Protein AF-0000000079725336 (afdb_homodimer)

Organism: NCBI:txid2484901

Solvent-accessible surface area (backbone atoms only — not comparable to full-atom values): 18229 Å² total; per-residue (Å²): 134,68,73,68,61,58,53,53,56,57,39,48,63,46,57,45,54,68,65,71,64,62,66,68,46,69,51,42,62,50,42,44,58,52,58,55,55,66,47,68,73,63,76,56,44,54,65,46,52,51,52,51,41,42,52,53,31,46,52,48,35,52,53,44,50,54,51,42,54,49,52,50,50,30,31,42,71,71,62,75,32,55,69,68,59,48,48,54,52,43,49,48,53,31,51,53,38,47,53,45,30,51,44,48,52,47,39,60,72,67,38,86,63,53,73,67,54,43,54,53,48,48,50,52,34,52,37,37,51,27,47,35,48,21,42,50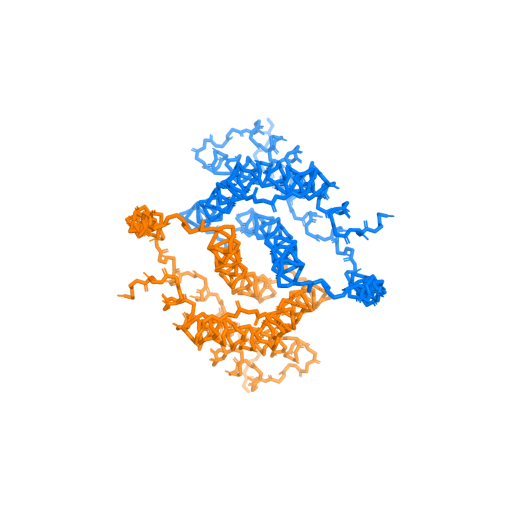,19,50,50,49,24,74,75,63,69,44,68,68,27,54,54,49,21,50,54,23,46,52,53,27,47,56,47,47,29,60,74,61,63,48,81,128,132,67,73,69,62,59,53,52,55,56,40,48,63,46,56,46,55,68,66,71,65,66,66,71,46,72,53,48,63,50,44,46,58,52,59,55,54,63,48,69,72,63,76,56,45,51,66,45,52,50,52,50,42,40,51,51,31,46,52,48,33,53,53,44,49,53,49,41,55,50,52,50,50,29,30,40,74,70,62,76,33,54,69,69,59,46,48,54,54,44,49,45,53,32,50,53,38,48,53,46,29,51,45,47,52,47,40,58,72,67,39,86,62,54,72,66,55,42,53,55,47,48,52,53,34,52,37,38,50,28,48,34,49,21,41,50,19,51,50,48,22,72,76,65,68,44,68,67,27,53,54,47,21,52,54,24,46,52,52,29,48,57,49,48,31,60,73,66,64,49,82,129

Structure (mmCIF, N/CA/C/O backbone):
data_AF-0000000079725336-model_v1
#
loop_
_entity.id
_entity.type
_entity.pdbx_description
1 polymer 'Uncharacterized protein'
#
loop_
_atom_site.group_PDB
_atom_site.id
_atom_site.type_symbol
_atom_site.label_atom_id
_atom_site.label_alt_id
_atom_site.label_comp_id
_atom_site.label_asym_id
_atom_site.label_entity_id
_atom_site.label_seq_id
_atom_site.pdbx_PDB_ins_code
_atom_site.Cartn_x
_atom_site.Cartn_y
_atom_site.Cartn_z
_atom_site.occupancy
_atom_site.B_iso_or_equiv
_atom_site.auth_seq_id
_atom_site.auth_comp_id
_atom_site.auth_asym_id
_atom_site.auth_atom_id
_atom_site.pdbx_PDB_model_num
ATOM 1 N N . MET A 1 1 ? 27.703 -27.719 -13.461 1 31.11 1 MET A N 1
ATOM 2 C CA . MET A 1 1 ? 26.656 -27.797 -12.453 1 31.11 1 MET A CA 1
ATOM 3 C C . MET A 1 1 ? 25.266 -27.75 -13.102 1 31.11 1 MET A C 1
ATOM 5 O O . MET A 1 1 ? 25.016 -26.922 -13.969 1 31.11 1 MET A O 1
ATOM 9 N N . ASN A 1 2 ? 24.438 -28.875 -13.094 1 29.28 2 ASN A N 1
ATOM 10 C CA . ASN A 1 2 ? 23.297 -29.203 -13.938 1 29.28 2 ASN A CA 1
ATOM 11 C C . ASN A 1 2 ? 22.188 -28.172 -13.789 1 29.28 2 ASN A C 1
ATOM 13 O O . ASN A 1 2 ? 21.812 -27.812 -12.672 1 29.28 2 ASN A O 1
ATOM 17 N N . PRO A 1 3 ? 21.781 -27.516 -14.828 1 50.34 3 PRO A N 1
ATOM 18 C CA . PRO A 1 3 ? 20.797 -26.438 -14.93 1 50.34 3 PRO A CA 1
ATOM 19 C C . PRO A 1 3 ? 19.5 -26.766 -14.219 1 50.34 3 PRO A C 1
ATOM 21 O O . PRO A 1 3 ? 18.719 -25.859 -13.883 1 50.34 3 PRO A O 1
ATOM 24 N N . SER A 1 4 ? 19.125 -28.016 -14.055 1 44.16 4 SER A N 1
ATOM 25 C CA . SER A 1 4 ? 17.875 -28.438 -13.43 1 44.16 4 SER A CA 1
ATOM 26 C C . SER A 1 4 ? 17.906 -28.203 -11.922 1 44.16 4 SER A C 1
ATOM 28 O O . SER A 1 4 ? 16.906 -27.828 -11.328 1 44.16 4 SER A O 1
ATOM 30 N N . VAL A 1 5 ? 18.984 -28.562 -11.227 1 42.03 5 VAL A N 1
ATOM 31 C CA . VAL A 1 5 ? 19.125 -28.391 -9.781 1 42.03 5 VAL A CA 1
ATOM 32 C C . VAL A 1 5 ? 19.094 -26.906 -9.43 1 42.03 5 VAL A C 1
ATOM 34 O O . VAL A 1 5 ? 18.656 -26.531 -8.336 1 42.03 5 VAL A O 1
ATOM 37 N N . GLN A 1 6 ? 19.688 -26.078 -10.195 1 37.78 6 GLN A N 1
ATOM 38 C CA . GLN A 1 6 ? 19.688 -24.641 -9.938 1 37.78 6 GLN A CA 1
ATOM 39 C C . GLN A 1 6 ? 18.281 -24.062 -9.984 1 37.78 6 GLN A C 1
ATOM 41 O O . GLN A 1 6 ? 18.016 -23.016 -9.391 1 37.78 6 GLN A O 1
ATOM 46 N N . LYS A 1 7 ? 17.422 -24.578 -10.789 1 41.88 7 LYS A N 1
ATOM 47 C CA . LYS A 1 7 ? 16.031 -24.156 -10.844 1 41.88 7 LYS A CA 1
ATOM 48 C C . LYS A 1 7 ? 15.289 -24.516 -9.555 1 41.88 7 LYS A C 1
ATOM 50 O O . LYS A 1 7 ? 14.461 -23.734 -9.07 1 41.88 7 LYS A O 1
ATOM 55 N N . THR A 1 8 ? 15.523 -25.625 -8.945 1 39.38 8 THR A N 1
ATOM 56 C CA . THR A 1 8 ? 14.859 -26.062 -7.723 1 39.38 8 THR A CA 1
ATOM 57 C C . THR A 1 8 ? 15.297 -25.203 -6.535 1 39.38 8 THR A C 1
ATOM 59 O O . THR A 1 8 ? 14.484 -24.859 -5.676 1 39.38 8 THR A O 1
ATOM 62 N N . LYS A 1 9 ? 16.594 -25.031 -6.355 1 36.88 9 LYS A N 1
ATOM 63 C CA . LYS A 1 9 ? 17.094 -24.25 -5.227 1 36.88 9 LYS A CA 1
ATOM 64 C C . LYS A 1 9 ? 16.578 -22.812 -5.277 1 36.88 9 LYS A C 1
ATOM 66 O O . LYS A 1 9 ? 16.25 -22.219 -4.242 1 36.88 9 LYS A O 1
ATOM 71 N N . ASN A 1 10 ? 16.609 -22.203 -6.383 1 38.69 10 ASN A N 1
ATOM 72 C CA . ASN A 1 10 ? 16.094 -20.844 -6.527 1 38.69 10 ASN A CA 1
ATOM 73 C C . ASN A 1 10 ? 14.594 -20.797 -6.27 1 38.69 10 ASN A C 1
ATOM 75 O O . ASN A 1 10 ? 14.062 -19.75 -5.852 1 38.69 10 ASN A O 1
ATOM 79 N N . ARG A 1 11 ? 13.961 -21.906 -6.598 1 36.72 11 ARG A N 1
ATOM 80 C CA . ARG A 1 11 ? 12.539 -22.016 -6.277 1 36.72 11 ARG A CA 1
ATOM 81 C C . ARG A 1 11 ? 12.32 -21.969 -4.77 1 36.72 11 ARG A C 1
ATOM 83 O O . ARG A 1 11 ? 11.344 -21.375 -4.301 1 36.72 11 ARG A O 1
ATOM 90 N N . LEU A 1 12 ? 13.141 -22.719 -4.066 1 36.16 12 LEU A N 1
ATOM 91 C CA . LEU A 1 12 ? 12.938 -22.797 -2.623 1 36.16 12 LEU A CA 1
ATOM 92 C C . LEU A 1 12 ? 13.18 -21.453 -1.965 1 36.16 12 LEU A C 1
ATOM 94 O O . LEU A 1 12 ? 12.477 -21.078 -1.019 1 36.16 12 LEU A O 1
ATOM 98 N N . LEU A 1 13 ? 14.188 -20.859 -2.391 1 35.09 13 LEU A N 1
ATOM 99 C CA . LEU A 1 13 ? 14.484 -19.594 -1.721 1 35.09 13 LEU A CA 1
ATOM 100 C C . LEU A 1 13 ? 13.336 -18.609 -1.901 1 35.09 13 LEU A C 1
ATOM 102 O O . LEU A 1 13 ? 12.992 -17.875 -0.972 1 35.09 13 LEU A O 1
ATOM 106 N N . LEU A 1 14 ? 12.812 -18.594 -3.084 1 37.62 14 LEU A N 1
ATOM 107 C CA . LEU A 1 14 ? 11.789 -17.594 -3.383 1 37.62 14 LEU A CA 1
ATOM 108 C C . LEU A 1 14 ? 10.422 -18.047 -2.896 1 37.62 14 LEU A C 1
ATOM 110 O O . LEU A 1 14 ? 9.602 -17.234 -2.477 1 37.62 14 LEU A O 1
ATOM 114 N N . LEU A 1 15 ? 10.109 -19.266 -3.023 1 38.06 15 LEU A N 1
ATOM 115 C CA . LEU A 1 15 ? 8.82 -19.766 -2.568 1 38.06 15 LEU A CA 1
ATOM 116 C C . LEU A 1 15 ? 8.695 -19.656 -1.051 1 38.06 15 LEU A C 1
ATOM 118 O O . LEU A 1 15 ? 7.598 -19.516 -0.519 1 38.06 15 LEU A O 1
ATOM 122 N N . GLY A 1 16 ? 9.758 -19.906 -0.349 1 34.03 16 GLY A N 1
ATOM 123 C CA . GLY A 1 16 ? 9.781 -19.922 1.104 1 34.03 16 GLY A CA 1
ATOM 124 C C . GLY A 1 16 ? 9.367 -18.609 1.729 1 34.03 16 GLY A C 1
ATOM 125 O O . GLY A 1 16 ? 9.125 -18.531 2.936 1 34.03 16 GLY A O 1
ATOM 126 N N . LEU A 1 17 ? 9.484 -17.641 1.006 1 36.12 17 LEU A N 1
ATOM 127 C CA . LEU A 1 17 ? 9.562 -16.344 1.695 1 36.12 17 LEU A CA 1
ATOM 128 C C . LEU A 1 17 ? 8.18 -15.891 2.143 1 36.12 17 LEU A C 1
ATOM 130 O O . LEU A 1 17 ? 8.023 -15.344 3.236 1 36.12 17 LEU A O 1
ATOM 134 N N . VAL A 1 18 ? 7.215 -16.062 1.274 1 38.31 18 VAL A N 1
ATOM 135 C CA . VAL A 1 18 ? 5.918 -15.602 1.755 1 38.31 18 VAL A CA 1
ATOM 136 C C . VAL A 1 18 ? 5.414 -16.531 2.852 1 38.31 18 VAL A C 1
ATOM 138 O O . VAL A 1 18 ? 4.758 -16.094 3.801 1 38.31 18 VAL A O 1
ATOM 141 N N . GLY A 1 19 ? 5.73 -17.812 2.77 1 35.12 19 GLY A N 1
ATOM 142 C CA . GLY A 1 19 ? 5.238 -18.781 3.744 1 35.12 19 GLY A CA 1
ATOM 143 C C . GLY A 1 19 ? 5.68 -18.469 5.16 1 35.12 19 GLY A C 1
ATOM 144 O O . GLY A 1 19 ? 4.945 -18.734 6.117 1 35.12 19 GLY A O 1
ATOM 145 N N . LEU A 1 20 ? 6.902 -18.297 5.336 1 33.25 20 LEU A N 1
ATOM 146 C CA . LEU A 1 20 ? 7.41 -18.297 6.707 1 33.25 20 LEU A CA 1
ATOM 147 C C . LEU A 1 20 ? 6.867 -17.109 7.488 1 33.25 20 LEU A C 1
ATOM 149 O O . LEU A 1 20 ? 6.797 -17.141 8.719 1 33.25 20 LEU A O 1
ATOM 153 N N . LEU A 1 21 ? 6.695 -15.961 6.863 1 34.16 21 LEU A N 1
ATOM 154 C CA . LEU A 1 21 ? 6.48 -14.773 7.688 1 34.16 21 LEU A CA 1
ATOM 155 C C . LEU A 1 21 ? 4.988 -14.484 7.852 1 34.16 21 LEU A C 1
ATOM 157 O O . LEU A 1 21 ? 4.5 -13.453 7.395 1 34.16 21 LEU A O 1
ATOM 161 N N . CYS A 1 22 ? 4.191 -15.43 7.535 1 34.53 22 CYS A N 1
ATOM 162 C CA . CYS A 1 22 ? 2.811 -15.125 7.891 1 34.53 22 CYS A CA 1
ATOM 163 C C . CYS A 1 22 ? 2.695 -14.758 9.367 1 34.53 22 CYS A C 1
ATOM 165 O O . CYS A 1 22 ? 2.445 -15.625 10.203 1 34.53 22 CYS A O 1
ATOM 167 N N . ILE A 1 23 ? 3.559 -14.055 9.891 1 33.16 23 ILE A N 1
ATOM 168 C CA . ILE A 1 23 ? 3.262 -13.5 11.203 1 33.16 23 ILE A CA 1
ATOM 169 C C . ILE A 1 23 ? 1.823 -12.984 11.234 1 33.16 23 ILE A C 1
ATOM 171 O O . ILE A 1 23 ? 1.424 -12.188 10.383 1 33.16 23 ILE A O 1
ATOM 175 N N . SER A 1 24 ? 0.954 -13.727 11.75 1 34 24 SER A N 1
ATOM 176 C CA . SER A 1 24 ? -0.419 -13.383 12.102 1 34 24 SER A CA 1
ATOM 177 C C . SER A 1 24 ? -0.526 -11.93 12.547 1 34 24 SER A C 1
ATOM 179 O O . SER A 1 24 ? 0.019 -11.555 13.594 1 34 24 SER A O 1
ATOM 181 N N . PHE A 1 25 ? -0.584 -11.07 11.703 1 35.06 25 PHE A N 1
ATOM 182 C CA . PHE A 1 25 ? -1.039 -9.703 11.961 1 35.06 25 PHE A CA 1
ATOM 183 C C . PHE A 1 25 ? -2.285 -9.711 12.836 1 35.06 25 PHE A C 1
ATOM 185 O O . PHE A 1 25 ? -2.859 -8.656 13.109 1 35.06 25 PHE A O 1
ATOM 192 N N . SER A 1 26 ? -2.963 -10.836 13.078 1 38.22 26 SER A N 1
ATOM 193 C CA . SER A 1 26 ? -3.904 -10.656 14.18 1 38.22 26 SER A CA 1
ATOM 194 C C . SER A 1 26 ? -3.322 -9.766 15.266 1 38.22 26 SER A C 1
ATOM 196 O O . SER A 1 26 ? -4.059 -9.031 15.93 1 38.22 26 SER A O 1
ATOM 198 N N . THR A 1 27 ? -2.139 -9.852 15.359 1 36.28 27 THR A N 1
ATOM 199 C CA . THR A 1 27 ? -1.516 -9.094 16.438 1 36.28 27 THR A CA 1
ATOM 200 C C . THR A 1 27 ? -1.48 -7.609 16.109 1 36.28 27 THR A C 1
ATOM 202 O O . THR A 1 27 ? -1.465 -6.766 17.016 1 36.28 27 THR A O 1
ATOM 205 N N . TYR A 1 28 ? -1.271 -7.41 14.914 1 35.62 28 TYR A N 1
ATOM 206 C CA . TYR A 1 28 ? -1.187 -5.98 14.617 1 35.62 28 TYR A CA 1
ATOM 207 C C . TYR A 1 28 ? -2.516 -5.289 14.891 1 35.62 28 TYR A C 1
ATOM 209 O O . TYR A 1 28 ? -2.545 -4.164 15.398 1 35.62 28 TYR A O 1
ATOM 217 N N . ALA A 1 29 ? -3.615 -5.809 14.352 1 37.66 29 ALA A N 1
ATOM 218 C CA . ALA A 1 29 ? -4.902 -5.211 14.703 1 37.66 29 ALA A CA 1
ATOM 219 C C . ALA A 1 29 ? -5.02 -5.02 16.219 1 37.66 29 ALA A C 1
ATOM 221 O O . ALA A 1 29 ? -5.59 -4.027 16.672 1 37.66 29 ALA A O 1
ATOM 222 N N . ASP A 1 30 ? -4.652 -6.008 16.812 1 39.28 30 ASP A N 1
ATOM 223 C CA . ASP A 1 30 ? -4.703 -5.895 18.266 1 39.28 30 ASP A CA 1
ATOM 224 C C . ASP A 1 30 ? -3.734 -4.828 18.766 1 39.28 30 ASP A C 1
ATOM 226 O O . ASP A 1 30 ? -4.016 -4.141 19.75 1 39.28 30 ASP A O 1
ATOM 230 N N . ALA A 1 31 ? -2.707 -4.781 18.156 1 34.16 31 ALA A N 1
ATOM 231 C CA . ALA A 1 31 ? -1.743 -3.799 18.656 1 34.16 31 ALA A CA 1
ATOM 232 C C . ALA A 1 31 ? -2.26 -2.377 18.469 1 34.16 31 ALA A C 1
ATOM 234 O O . ALA A 1 31 ? -2.031 -1.506 19.312 1 34.16 31 ALA A O 1
ATOM 235 N N . LYS A 1 32 ? -2.668 -2.111 17.266 1 39.31 32 LYS A N 1
ATOM 236 C CA . LYS A 1 32 ? -3.203 -0.757 17.172 1 39.31 32 LYS A CA 1
ATOM 237 C C . LYS A 1 32 ? -4.367 -0.55 18.125 1 39.31 32 LYS A C 1
ATOM 239 O O . LYS A 1 32 ? -4.613 0.57 18.578 1 39.31 32 LYS A O 1
ATOM 244 N N . LYS A 1 33 ? -5.254 -1.612 18.266 1 36.22 33 LYS A N 1
ATOM 245 C CA . LYS A 1 33 ? -6.273 -1.328 19.281 1 36.22 33 LYS A CA 1
ATOM 246 C C . LYS A 1 33 ? -5.637 -0.826 20.578 1 36.22 33 LYS A C 1
ATOM 248 O O . LYS A 1 33 ? -6.195 0.04 21.25 1 36.22 33 LYS A O 1
ATOM 253 N N . GLU A 1 34 ? -4.633 -1.6 20.812 1 31.92 34 GLU A N 1
ATOM 254 C CA . GLU A 1 34 ? -4.113 -1.127 22.094 1 31.92 34 GLU A CA 1
ATOM 255 C C . GLU A 1 34 ? -3.482 0.256 21.953 1 31.92 34 GLU A C 1
ATOM 257 O O . GLU A 1 34 ? -3.639 1.105 22.828 1 31.92 34 GLU A O 1
ATOM 262 N N . LYS A 1 35 ? -2.529 0.345 21 1 34.69 35 LYS A N 1
ATOM 263 C CA . LYS A 1 35 ? -1.937 1.679 20.984 1 34.69 35 LYS A CA 1
ATOM 264 C C . LYS A 1 35 ? -2.893 2.697 20.375 1 34.69 35 LYS A C 1
ATOM 266 O O . LYS A 1 35 ? -2.533 3.863 20.188 1 34.69 35 LYS A O 1
ATOM 271 N N . GLN A 1 36 ? -3.922 2.232 19.562 1 34.41 36 GLN A N 1
ATOM 272 C CA . GLN A 1 36 ? -4.879 3.324 19.422 1 34.41 36 GLN A CA 1
ATOM 273 C C . GLN A 1 36 ? -5.016 4.098 20.734 1 34.41 36 GLN A C 1
ATOM 275 O O . GLN A 1 36 ? -5.438 5.258 20.734 1 34.41 36 GLN A O 1
ATOM 280 N N . PHE A 1 37 ? -5.238 3.26 21.797 1 28.91 37 PHE A N 1
ATOM 281 C CA . PHE A 1 37 ? -5.734 3.955 22.984 1 28.91 37 PHE A CA 1
ATOM 282 C C . PHE A 1 37 ? -4.75 5.027 23.438 1 28.91 37 PHE A C 1
ATOM 284 O O . PHE A 1 37 ? -4.996 5.73 24.422 1 28.91 37 PHE A O 1
ATOM 291 N N . ALA A 1 38 ? -3.477 4.668 23.453 1 28.34 38 ALA A N 1
ATOM 292 C CA . ALA A 1 38 ? -2.922 5.855 24.109 1 28.34 38 ALA A CA 1
ATOM 293 C C . ALA A 1 38 ? -3.246 7.117 23.312 1 28.34 38 ALA A C 1
ATOM 295 O O . ALA A 1 38 ? -2.654 7.363 22.25 1 28.34 38 ALA A O 1
ATOM 296 N N . LYS A 1 39 ? -4.469 7.254 22.906 1 34.94 39 LYS A N 1
ATOM 297 C CA . LYS A 1 39 ? -5.039 8.594 22.781 1 34.94 39 LYS A CA 1
ATOM 298 C C . LYS A 1 39 ? -4.234 9.602 23.594 1 34.94 39 LYS A C 1
ATOM 300 O O . LYS A 1 39 ? -4.34 9.641 24.828 1 34.94 39 LYS A O 1
ATOM 305 N N . GLN A 1 40 ? -3.041 9.672 23.734 1 31.3 40 GLN A N 1
ATOM 306 C CA . GLN A 1 40 ? -2.938 10.977 24.359 1 31.3 40 GLN A CA 1
ATOM 307 C C . GLN A 1 40 ? -4.102 11.883 23.953 1 31.3 40 GLN A C 1
ATOM 309 O O . GLN A 1 40 ? -4.336 12.102 22.766 1 31.3 40 GLN A O 1
ATOM 314 N N . GLU A 1 41 ? -5.348 11.758 24.5 1 32.81 41 GLU A N 1
ATOM 315 C CA . GLU A 1 41 ? -6.391 12.758 24.688 1 32.81 41 GLU A CA 1
ATOM 316 C C . GLU A 1 41 ? -5.953 14.117 24.172 1 32.81 41 GLU A C 1
ATOM 318 O O . GLU A 1 41 ? -6.645 15.117 24.375 1 32.81 41 GLU A O 1
ATOM 323 N N . THR A 1 42 ? -4.562 14.383 24.344 1 34.5 42 THR A N 1
ATOM 324 C CA . THR A 1 42 ? -4.434 15.82 24.125 1 34.5 42 THR A CA 1
ATOM 325 C C . THR A 1 42 ? -5.07 16.203 22.781 1 34.5 42 THR A C 1
ATOM 327 O O . THR A 1 42 ? -5.129 15.398 21.859 1 34.5 42 THR A O 1
ATOM 330 N N . GLY A 1 43 ? -6.059 17.094 22.609 1 39.19 43 GLY A N 1
ATOM 331 C CA . GLY A 1 43 ? -6.531 17.969 21.547 1 39.19 43 GLY A CA 1
ATOM 332 C C . GLY A 1 43 ? -5.656 17.922 20.312 1 39.19 43 GLY A C 1
ATOM 333 O O . GLY A 1 43 ? -4.918 18.875 20.031 1 39.19 43 GLY A O 1
ATOM 334 N N . ALA A 1 44 ? -5.113 16.75 20.047 1 51.84 44 ALA A N 1
ATOM 335 C CA . ALA A 1 44 ? -4.148 16.906 18.969 1 51.84 44 ALA A CA 1
ATOM 336 C C . ALA A 1 44 ? -4.742 17.719 17.828 1 51.84 44 ALA A C 1
ATOM 338 O O . ALA A 1 44 ? -5.828 17.406 17.328 1 51.84 44 ALA A O 1
ATOM 339 N N . GLY A 1 45 ? -4.66 18.734 17.938 1 75.19 45 GLY A N 1
ATOM 340 C CA . GLY A 1 45 ? -5.051 19.719 16.953 1 75.19 45 GLY A CA 1
ATOM 341 C C . GLY A 1 45 ? -4.988 19.188 15.531 1 75.19 45 GLY A C 1
ATOM 342 O O . GLY A 1 45 ? -4.777 17.984 15.32 1 75.19 45 GLY A O 1
ATOM 343 N N . ASN A 1 46 ? -5.473 19.672 14.82 1 86.44 46 ASN A N 1
ATOM 344 C CA . ASN A 1 46 ? -5.52 19.359 13.398 1 86.44 46 ASN A CA 1
ATOM 345 C C . ASN A 1 46 ? -4.18 18.812 12.898 1 86.44 46 ASN A C 1
ATOM 347 O O . ASN A 1 46 ? -4.145 17.859 12.125 1 86.44 46 ASN A O 1
ATOM 351 N N . HIS A 1 47 ? -3.189 19.219 13.523 1 88.06 47 HIS A N 1
ATOM 352 C CA . HIS A 1 47 ? -1.858 18.766 13.125 1 88.06 47 HIS A CA 1
ATOM 353 C C . HIS A 1 47 ? -1.611 17.328 13.539 1 88.06 47 HIS A C 1
ATOM 355 O O . HIS A 1 47 ? -1.075 16.531 12.766 1 88.06 47 HIS A O 1
ATOM 361 N N . GLY A 1 48 ? -2.084 16.906 14.664 1 88.62 48 GLY A N 1
ATOM 362 C CA . GLY A 1 48 ? -1.895 15.562 15.172 1 88.62 48 GLY A CA 1
ATOM 363 C C . GLY A 1 48 ? -2.617 14.516 14.352 1 88.62 48 GLY A C 1
ATOM 364 O O . GLY A 1 48 ? -2.051 13.461 14.039 1 88.62 48 GLY A O 1
ATOM 365 N N . ILE A 1 49 ? -3.787 14.805 14 1 92.75 49 ILE A N 1
ATOM 366 C CA . ILE A 1 49 ? -4.574 13.82 13.266 1 92.75 49 ILE A CA 1
ATOM 367 C C . ILE A 1 49 ? -4.004 13.648 11.859 1 92.75 49 ILE A C 1
ATOM 369 O O . ILE A 1 49 ? -4.027 12.547 11.305 1 92.75 49 ILE A O 1
ATOM 373 N N . LEU A 1 50 ? -3.467 14.703 11.297 1 93.94 50 LEU A N 1
ATOM 374 C CA . LEU A 1 50 ? -2.824 14.602 9.984 1 93.94 50 LEU A CA 1
ATOM 375 C C . LEU A 1 50 ? -1.583 13.719 10.055 1 93.94 50 LEU A C 1
ATOM 377 O O . LEU A 1 50 ? -1.386 12.852 9.203 1 93.94 50 LEU A O 1
ATOM 381 N N . LEU A 1 51 ? -0.835 13.859 11.086 1 93.5 51 LEU A N 1
ATOM 382 C CA . LEU A 1 51 ? 0.385 13.07 11.227 1 93.5 51 LEU A CA 1
ATOM 383 C C . LEU A 1 51 ? 0.058 11.609 11.516 1 93.5 51 LEU A C 1
ATOM 385 O O . LEU A 1 51 ? 0.737 10.711 11.016 1 93.5 51 LEU A O 1
ATOM 389 N N . GLU A 1 52 ? -0.943 11.391 12.258 1 92.31 52 GLU A N 1
ATOM 390 C CA . GLU A 1 52 ? -1.395 10.023 12.516 1 92.31 52 GLU A CA 1
ATOM 391 C C . GLU A 1 52 ? -1.845 9.344 11.227 1 92.31 52 GLU A C 1
ATOM 393 O O . GLU A 1 52 ? -1.553 8.172 11 1 92.31 52 GLU A O 1
ATOM 398 N N . SER A 1 53 ? -2.52 10.086 10.438 1 94.62 53 SER A N 1
ATOM 399 C CA . SER A 1 53 ? -2.951 9.555 9.148 1 94.62 53 SER A CA 1
ATOM 400 C C . SER A 1 53 ? -1.758 9.195 8.266 1 94.62 53 SER A C 1
ATOM 402 O O . SER A 1 53 ? -1.736 8.133 7.645 1 94.62 53 SER A O 1
ATOM 404 N N . ILE A 1 54 ? -0.796 10.039 8.227 1 95 54 ILE A N 1
ATOM 405 C CA . ILE A 1 54 ? 0.414 9.805 7.445 1 95 54 ILE A CA 1
ATOM 406 C C . ILE A 1 54 ? 1.121 8.555 7.965 1 95 54 ILE A C 1
ATOM 408 O O . ILE A 1 54 ? 1.556 7.707 7.18 1 95 54 ILE A O 1
ATOM 412 N N . GLY A 1 55 ? 1.156 8.43 9.258 1 94.56 55 GLY A N 1
ATOM 413 C CA . GLY A 1 55 ? 1.763 7.242 9.836 1 94.56 55 GLY A CA 1
ATOM 414 C C . GLY A 1 55 ? 1.033 5.965 9.477 1 94.56 55 GLY A C 1
ATOM 415 O O . GLY A 1 55 ? 1.658 4.977 9.086 1 94.56 55 GLY A O 1
ATOM 416 N N . THR A 1 56 ? -0.216 5.953 9.578 1 94.31 56 THR A N 1
ATOM 417 C CA . THR A 1 56 ? -1.044 4.785 9.297 1 94.31 56 THR A CA 1
ATOM 418 C C . THR A 1 56 ? -0.929 4.379 7.828 1 94.31 56 THR A C 1
ATOM 420 O O . THR A 1 56 ? -0.689 3.211 7.52 1 94.31 56 THR A O 1
ATOM 423 N N . LEU A 1 57 ? -1.013 5.32 6.984 1 94.88 57 LEU A N 1
ATOM 424 C CA . LEU A 1 57 ? -0.98 5.059 5.551 1 94.88 57 LEU A CA 1
ATOM 425 C C . LEU A 1 57 ? 0.409 4.613 5.109 1 94.88 57 LEU A C 1
ATOM 427 O O . LEU A 1 57 ? 0.542 3.746 4.242 1 94.88 57 LEU A O 1
ATOM 431 N N . SER A 1 58 ? 1.424 5.211 5.695 1 96.25 58 SER A N 1
ATOM 432 C CA . SER A 1 58 ? 2.785 4.789 5.383 1 96.25 58 SER A CA 1
ATOM 433 C C . SER A 1 58 ? 3.025 3.342 5.801 1 96.25 58 SER A C 1
A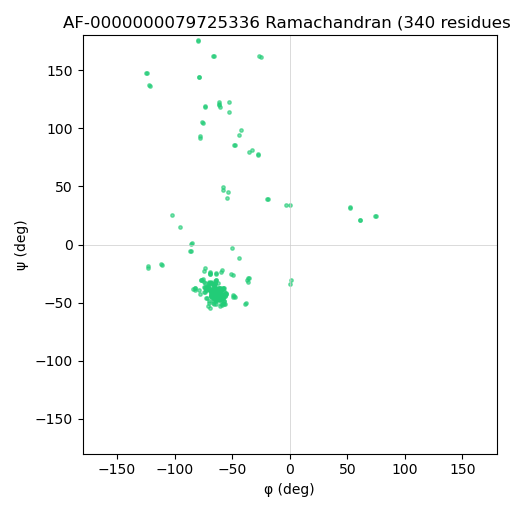TOM 435 O O . SER A 1 58 ? 3.662 2.576 5.074 1 96.25 58 SER A O 1
ATOM 437 N N . ALA A 1 59 ? 2.527 2.992 6.93 1 94.25 59 ALA A N 1
ATOM 438 C CA . ALA A 1 59 ? 2.684 1.625 7.418 1 94.25 59 ALA A CA 1
ATOM 439 C C . ALA A 1 59 ? 2.049 0.624 6.457 1 94.25 59 ALA A C 1
ATOM 441 O O . ALA A 1 59 ? 2.656 -0.397 6.121 1 94.25 59 ALA A O 1
ATOM 442 N N . GLN A 1 60 ? 0.899 0.911 6.047 1 94.12 60 GLN A N 1
ATOM 443 C CA . GLN A 1 60 ? 0.256 0.039 5.07 1 94.12 60 GLN A CA 1
ATOM 444 C C . GLN A 1 60 ? 1.07 -0.038 3.781 1 94.12 60 GLN A C 1
ATOM 446 O O . GLN A 1 60 ? 1.281 -1.124 3.236 1 94.12 60 GLN A O 1
ATOM 451 N N . GLY A 1 61 ? 1.471 1.146 3.318 1 96.38 61 GLY A N 1
ATOM 452 C CA . GLY A 1 61 ? 2.246 1.196 2.09 1 96.38 61 GLY A CA 1
ATOM 453 C C . GLY A 1 61 ? 3.508 0.355 2.145 1 96.38 61 GLY A C 1
ATOM 454 O O . GLY A 1 61 ? 3.811 -0.38 1.203 1 96.38 61 GLY A O 1
ATOM 455 N N . LEU A 1 62 ? 4.164 0.486 3.232 1 96.75 62 LEU A N 1
ATOM 456 C CA . LEU A 1 62 ? 5.402 -0.272 3.396 1 96.75 62 LEU A CA 1
ATOM 457 C C . LEU A 1 62 ? 5.121 -1.771 3.412 1 96.75 62 LEU A C 1
ATOM 459 O O . LEU A 1 62 ? 5.777 -2.537 2.703 1 96.75 62 LEU A O 1
ATOM 463 N N . TYR A 1 63 ? 4.164 -2.189 4.172 1 94.75 63 TYR A N 1
ATOM 464 C CA . TYR A 1 63 ? 3.824 -3.604 4.285 1 94.75 63 TYR A CA 1
ATOM 465 C C . TYR A 1 63 ? 3.379 -4.168 2.941 1 94.75 63 TYR A C 1
ATOM 467 O O . TYR A 1 63 ? 3.863 -5.215 2.51 1 94.75 63 TYR A O 1
ATOM 475 N N . LEU A 1 64 ? 2.535 -3.451 2.338 1 95.81 64 LEU A N 1
ATOM 476 C CA . LEU A 1 64 ? 1.991 -3.951 1.079 1 95.81 64 LEU A CA 1
ATOM 477 C C . LEU A 1 64 ? 3.066 -3.988 -0.002 1 95.81 64 LEU A C 1
ATOM 479 O O . LEU A 1 64 ? 3.072 -4.887 -0.847 1 95.81 64 LEU A O 1
ATOM 483 N N . THR A 1 65 ? 3.904 -2.959 -0.029 1 97.12 65 THR A N 1
ATOM 484 C CA . THR A 1 65 ? 4.992 -2.984 -1.001 1 97.12 65 THR A CA 1
ATOM 485 C C . THR A 1 65 ? 5.875 -4.215 -0.794 1 97.12 65 THR A C 1
ATOM 487 O O . THR A 1 65 ? 6.199 -4.918 -1.752 1 97.12 65 THR A O 1
ATOM 490 N N . TYR A 1 66 ? 6.203 -4.469 0.409 1 95.75 66 TYR A N 1
ATOM 491 C CA . TYR A 1 66 ? 7.008 -5.633 0.754 1 95.75 66 TYR A CA 1
ATOM 492 C C . TYR A 1 66 ? 6.352 -6.914 0.262 1 95.75 66 TYR A C 1
ATOM 494 O O . TYR A 1 66 ? 6.984 -7.723 -0.42 1 95.75 66 TYR A O 1
ATOM 502 N N . MET A 1 67 ? 5.113 -7.094 0.573 1 92.56 67 MET A N 1
ATOM 503 C CA . MET A 1 67 ? 4.371 -8.297 0.201 1 92.56 67 MET A CA 1
ATOM 504 C C . MET A 1 67 ? 4.234 -8.406 -1.313 1 92.56 67 MET A C 1
ATOM 506 O O . MET A 1 67 ? 4.383 -9.484 -1.879 1 92.56 67 MET A O 1
ATOM 510 N N . SER A 1 68 ? 3.957 -7.301 -1.936 1 93.25 68 SER A N 1
ATOM 511 C CA . SER A 1 68 ? 3.738 -7.285 -3.377 1 93.25 68 SER A CA 1
ATOM 512 C C . SER A 1 68 ? 5.004 -7.676 -4.133 1 93.25 68 SER A C 1
ATOM 514 O O . SER A 1 68 ? 4.953 -8.484 -5.062 1 93.25 68 SER A O 1
ATOM 516 N N . ILE A 1 69 ? 6.09 -7.082 -3.73 1 94.56 69 ILE A N 1
ATOM 517 C CA . ILE A 1 69 ? 7.355 -7.426 -4.371 1 94.56 69 ILE A CA 1
ATOM 518 C C . ILE A 1 69 ? 7.645 -8.914 -4.172 1 94.56 69 ILE A C 1
ATOM 520 O O . ILE A 1 69 ? 8.031 -9.609 -5.117 1 94.56 69 ILE A O 1
ATOM 524 N N . GLY A 1 70 ? 7.402 -9.398 -2.975 1 90.25 70 GLY A N 1
ATOM 525 C CA . GLY A 1 70 ? 7.637 -10.797 -2.67 1 90.25 70 GLY A CA 1
ATOM 526 C C . GLY A 1 70 ? 6.738 -11.734 -3.455 1 90.25 70 GLY A C 1
ATOM 527 O O . GLY A 1 70 ? 7.219 -12.68 -4.094 1 90.25 70 GLY A O 1
ATOM 528 N N . THR A 1 71 ? 5.457 -11.445 -3.492 1 87.94 71 THR A N 1
ATOM 529 C CA . THR A 1 71 ? 4.5 -12.328 -4.141 1 87.94 71 THR A CA 1
ATOM 530 C C . THR A 1 71 ? 4.691 -12.32 -5.652 1 87.94 71 THR A C 1
ATOM 532 O O . THR A 1 71 ? 4.547 -13.359 -6.309 1 87.94 71 THR A O 1
ATOM 535 N N . LEU A 1 72 ? 4.961 -11.195 -6.18 1 89.38 72 LEU A N 1
ATOM 536 C CA . LEU A 1 72 ? 5.227 -11.125 -7.613 1 89.38 72 LEU A CA 1
ATOM 537 C C . LEU A 1 72 ? 6.477 -11.922 -7.977 1 89.38 72 LEU A C 1
ATOM 539 O O . LEU A 1 72 ? 6.496 -12.625 -8.992 1 89.38 72 LEU A O 1
ATOM 543 N N . SER A 1 73 ? 7.469 -11.789 -7.223 1 90.44 73 SER A N 1
ATOM 544 C CA . SER A 1 73 ? 8.703 -12.531 -7.449 1 90.44 73 SER A CA 1
ATOM 545 C C . SER A 1 73 ? 8.461 -14.039 -7.387 1 90.44 73 SER A C 1
ATOM 547 O O . SER A 1 73 ? 8.977 -14.789 -8.219 1 90.44 73 SER A O 1
ATOM 549 N N . ASP A 1 74 ? 7.652 -14.438 -6.473 1 82.88 74 ASP A N 1
ATOM 550 C CA . ASP A 1 74 ? 7.266 -15.844 -6.391 1 82.88 74 ASP A CA 1
ATOM 551 C C . ASP A 1 74 ? 6.512 -16.281 -7.641 1 82.88 74 ASP A C 1
ATOM 553 O O . ASP A 1 74 ? 6.73 -17.375 -8.156 1 82.88 74 ASP A O 1
ATOM 557 N N . GLY A 1 75 ? 5.629 -15.43 -7.988 1 82.88 75 GLY A N 1
ATOM 558 C CA . GLY A 1 75 ? 4.891 -15.727 -9.203 1 82.88 75 GLY A CA 1
ATOM 559 C C . GLY A 1 75 ? 5.785 -15.883 -10.422 1 82.88 75 GLY A C 1
ATOM 560 O O . GLY A 1 75 ? 5.527 -16.719 -11.289 1 82.88 75 GLY A O 1
ATOM 561 N N . PHE A 1 76 ? 6.816 -15.094 -10.508 1 86.06 76 PHE A N 1
ATOM 562 C CA . PHE A 1 76 ? 7.766 -15.18 -11.617 1 86.06 76 PHE A CA 1
ATOM 563 C C . PHE A 1 76 ? 8.547 -16.484 -11.555 1 86.06 76 PHE A C 1
ATOM 565 O O . PHE A 1 76 ? 8.656 -17.203 -12.555 1 86.06 76 PHE A O 1
ATOM 572 N N . VAL A 1 77 ? 8.992 -16.828 -10.438 1 82.38 77 VAL A N 1
ATOM 573 C CA . VAL A 1 77 ? 9.82 -18.031 -10.258 1 82.38 77 VAL A CA 1
ATOM 574 C C . VAL A 1 77 ? 8.977 -19.281 -10.5 1 82.38 77 VAL A C 1
ATOM 576 O O . VAL A 1 77 ? 9.461 -20.266 -11.062 1 82.38 77 VAL A O 1
ATOM 579 N N . SER A 1 78 ? 7.711 -19.219 -10.156 1 79.38 78 SER A N 1
ATOM 580 C CA . SER A 1 78 ? 6.82 -20.359 -10.328 1 79.38 78 SER A CA 1
ATOM 581 C C . SER A 1 78 ? 6.227 -20.375 -11.734 1 79.38 78 SER A C 1
ATOM 583 O O . SER A 1 78 ? 5.453 -21.281 -12.07 1 79.38 78 SER A O 1
ATOM 585 N N . GLN A 1 79 ? 6.469 -19.375 -12.516 1 81.12 79 GLN A N 1
ATOM 586 C CA . GLN A 1 79 ? 6.066 -19.266 -13.914 1 81.12 79 GLN A CA 1
ATOM 587 C C . GLN A 1 79 ? 4.57 -18.969 -14.031 1 81.12 79 GLN A C 1
ATOM 589 O O . GLN A 1 79 ? 3.953 -19.297 -15.055 1 81.12 79 GLN A O 1
ATOM 594 N N . ALA A 1 80 ? 4.098 -18.391 -12.953 1 78.38 80 ALA A N 1
ATOM 595 C CA . ALA A 1 80 ? 2.729 -17.891 -13.047 1 78.38 80 ALA A CA 1
ATOM 596 C C . ALA A 1 80 ? 2.672 -16.594 -13.859 1 78.38 80 ALA A C 1
ATOM 598 O O . ALA A 1 80 ? 1.646 -16.281 -14.469 1 78.38 80 ALA A O 1
ATOM 599 N N . TYR A 1 81 ? 3.758 -15.859 -13.781 1 84.38 81 TYR A N 1
ATOM 600 C CA . TYR A 1 81 ? 3.9 -14.633 -14.562 1 84.38 81 TYR A CA 1
ATOM 601 C C . TYR A 1 81 ? 5.125 -14.703 -15.469 1 84.38 81 TYR A C 1
ATOM 603 O O . TYR A 1 81 ? 6.176 -15.211 -15.062 1 84.38 81 TYR A O 1
ATOM 611 N N . ASP A 1 82 ? 4.891 -14.25 -16.672 1 88.06 82 ASP A N 1
ATOM 612 C CA . ASP A 1 82 ? 6.023 -14.227 -17.594 1 88.06 82 ASP A CA 1
ATOM 613 C C . ASP A 1 82 ? 6.926 -13.023 -17.328 1 88.06 82 ASP A C 1
ATOM 615 O O . ASP A 1 82 ? 6.625 -12.203 -16.453 1 88.06 82 ASP A O 1
ATOM 619 N N . LYS A 1 83 ? 7.984 -12.969 -18.016 1 93.25 83 LYS A N 1
ATOM 620 C CA . LYS A 1 83 ? 9.016 -11.953 -17.828 1 93.25 83 LYS A CA 1
ATOM 621 C C . LYS A 1 83 ? 8.445 -10.547 -18.031 1 93.25 83 LYS A C 1
ATOM 623 O O . LYS A 1 83 ? 8.625 -9.672 -17.188 1 93.25 83 LYS A O 1
ATOM 628 N N . GLU A 1 84 ? 7.816 -10.328 -19.078 1 92.88 84 GLU A N 1
ATOM 629 C CA . GLU A 1 84 ? 7.309 -9.008 -19.438 1 92.88 84 GLU A CA 1
ATOM 630 C C . GLU A 1 84 ? 6.301 -8.508 -18.406 1 92.88 84 GLU A C 1
ATOM 632 O O . GLU A 1 84 ? 6.402 -7.375 -17.938 1 92.88 84 GLU A O 1
ATOM 637 N N . THR A 1 85 ? 5.391 -9.352 -18 1 91.75 85 THR A N 1
ATOM 638 C CA . THR A 1 85 ? 4.395 -9.008 -16.984 1 91.75 85 THR A CA 1
ATOM 639 C C . THR A 1 85 ? 5.066 -8.68 -15.656 1 91.75 85 THR A C 1
ATOM 641 O O . THR A 1 85 ? 4.742 -7.672 -15.031 1 91.75 85 THR A O 1
ATOM 644 N N . THR A 1 86 ? 5.957 -9.477 -15.312 1 93 86 THR A N 1
ATOM 645 C CA . THR A 1 86 ? 6.656 -9.281 -14.047 1 93 86 THR A CA 1
ATOM 646 C C . THR A 1 86 ? 7.43 -7.965 -14.047 1 93 86 THR A C 1
ATOM 648 O O . THR A 1 86 ? 7.367 -7.199 -13.086 1 93 86 THR A O 1
ATOM 651 N N . GLU A 1 87 ? 8.086 -7.688 -15.141 1 94.94 87 GLU A N 1
ATOM 652 C CA . GLU A 1 87 ? 8.859 -6.457 -15.242 1 94.94 87 GLU A CA 1
ATOM 653 C C . GLU A 1 87 ? 7.961 -5.227 -15.156 1 94.94 87 GLU A C 1
ATOM 655 O O . GLU A 1 87 ? 8.289 -4.266 -14.453 1 94.94 87 GLU A O 1
ATOM 660 N N . ASN A 1 88 ? 6.91 -5.293 -15.789 1 92.06 88 ASN A N 1
ATOM 661 C CA . ASN A 1 88 ? 5.992 -4.16 -15.805 1 92.06 88 ASN A CA 1
ATOM 662 C C . ASN A 1 88 ? 5.402 -3.9 -14.422 1 92.06 88 ASN A C 1
ATOM 664 O O . ASN A 1 88 ? 5.398 -2.762 -13.945 1 92.06 88 ASN A O 1
ATOM 668 N N . ILE A 1 89 ? 4.977 -4.938 -13.797 1 91.56 89 ILE A N 1
ATOM 669 C CA . ILE A 1 89 ? 4.348 -4.797 -12.484 1 91.56 89 ILE A CA 1
ATOM 670 C C . ILE A 1 89 ? 5.387 -4.363 -11.453 1 91.56 89 ILE A C 1
ATOM 672 O O . ILE A 1 89 ? 5.145 -3.449 -10.664 1 91.56 89 ILE A O 1
ATOM 676 N N . MET A 1 90 ? 6.52 -4.957 -11.516 1 95.06 90 MET A N 1
ATOM 677 C CA . MET A 1 90 ? 7.574 -4.617 -10.57 1 95.06 90 MET A CA 1
ATOM 678 C C . MET A 1 90 ? 8.016 -3.166 -10.742 1 95.06 90 MET A C 1
ATOM 680 O O . MET A 1 90 ? 8.258 -2.465 -9.758 1 95.06 90 MET A O 1
ATOM 684 N N . THR A 1 91 ? 8.133 -2.746 -11.93 1 94.94 91 THR A N 1
ATOM 685 C CA . THR A 1 91 ? 8.484 -1.359 -12.211 1 94.94 91 THR A CA 1
ATOM 686 C C . THR A 1 91 ? 7.461 -0.407 -11.602 1 94.94 91 THR A C 1
ATOM 688 O O . THR A 1 91 ? 7.824 0.629 -11.039 1 94.94 91 THR A O 1
ATOM 691 N N . SER A 1 92 ? 6.227 -0.788 -11.656 1 91.5 92 SER A N 1
ATOM 692 C CA . SER A 1 92 ? 5.18 0.021 -11.039 1 91.5 92 SER A CA 1
ATOM 693 C C . SER A 1 92 ? 5.367 0.11 -9.531 1 91.5 92 SER A C 1
ATOM 695 O O . SER A 1 92 ? 5.238 1.188 -8.945 1 91.5 92 SER A O 1
ATOM 697 N N . TYR A 1 93 ? 5.691 -1.035 -8.961 1 95.19 93 TYR A N 1
ATOM 698 C CA . TYR A 1 93 ? 5.914 -1.048 -7.516 1 95.19 93 TYR A CA 1
ATOM 699 C C . TYR A 1 93 ? 7.082 -0.149 -7.137 1 95.19 93 TYR A C 1
ATOM 701 O O . TYR A 1 93 ? 6.996 0.628 -6.184 1 95.19 93 TYR A O 1
ATOM 709 N N . VAL A 1 94 ? 8.117 -0.22 -7.895 1 96.94 94 VAL A N 1
ATOM 710 C CA . VAL A 1 94 ? 9.32 0.56 -7.625 1 96.94 94 VAL A CA 1
ATOM 711 C C . VAL A 1 94 ? 9.016 2.047 -7.793 1 96.94 94 VAL A C 1
ATOM 713 O O . VAL A 1 94 ? 9.359 2.857 -6.93 1 96.94 94 VAL A O 1
ATOM 716 N N . ASN A 1 95 ? 8.352 2.381 -8.82 1 93.44 95 ASN A N 1
ATOM 717 C CA . ASN A 1 95 ? 8.055 3.781 -9.094 1 93.44 95 ASN A CA 1
ATOM 718 C C . ASN A 1 95 ? 7.125 4.371 -8.039 1 93.44 95 ASN A C 1
ATOM 720 O O . ASN A 1 95 ? 7.34 5.492 -7.57 1 93.44 95 ASN A O 1
ATOM 724 N N . LEU A 1 96 ? 6.121 3.635 -7.664 1 93.56 96 LEU A N 1
ATOM 725 C CA . LEU A 1 96 ? 5.211 4.102 -6.621 1 93.56 96 LEU A CA 1
ATOM 726 C C . LEU A 1 96 ? 5.953 4.312 -5.309 1 93.56 96 LEU A C 1
ATOM 728 O O . LEU A 1 96 ? 5.684 5.277 -4.586 1 93.56 96 LEU A O 1
ATOM 732 N N . SER A 1 97 ? 6.84 3.418 -5.047 1 97.44 97 SER A N 1
ATOM 733 C CA . SER A 1 97 ? 7.633 3.541 -3.828 1 97.44 97 SER A CA 1
ATOM 734 C C . SER A 1 97 ? 8.523 4.777 -3.869 1 97.44 97 SER A C 1
ATOM 736 O O . SER A 1 97 ? 8.695 5.461 -2.855 1 97.44 97 SER A O 1
ATOM 738 N N . LYS A 1 98 ? 9.062 5.051 -5.031 1 97.38 98 LYS A N 1
ATOM 739 C CA . LYS A 1 98 ? 9.875 6.254 -5.184 1 97.38 98 LYS A CA 1
ATOM 740 C C . LYS A 1 98 ? 9.047 7.516 -4.961 1 97.38 98 LYS A C 1
ATOM 742 O O . LYS A 1 98 ? 9.5 8.453 -4.297 1 97.38 98 LYS A O 1
ATOM 747 N N . ILE A 1 99 ? 7.879 7.52 -5.457 1 94.81 99 ILE A N 1
ATOM 748 C CA . ILE A 1 99 ? 6.984 8.664 -5.301 1 94.81 99 ILE A CA 1
ATOM 749 C C . ILE A 1 99 ? 6.68 8.883 -3.82 1 94.81 99 ILE A C 1
ATOM 751 O O . ILE A 1 99 ? 6.746 10.008 -3.326 1 94.81 99 ILE A O 1
ATOM 755 N N . CYS A 1 100 ? 6.422 7.848 -3.152 1 96.94 100 CYS A N 1
ATOM 756 C CA . CYS A 1 100 ? 6.113 7.953 -1.73 1 96.94 100 CYS A CA 1
ATOM 757 C C . CYS A 1 100 ? 7.344 8.383 -0.937 1 96.94 100 CYS A C 1
ATOM 759 O O . CYS A 1 100 ? 7.25 9.234 -0.053 1 96.94 100 CYS A O 1
ATOM 761 N N . LYS A 1 101 ? 8.43 7.781 -1.263 1 98.25 101 LYS A N 1
ATOM 762 C CA . LYS A 1 101 ? 9.672 8.156 -0.597 1 98.25 101 LYS A CA 1
ATOM 763 C C . LYS A 1 101 ? 9.969 9.641 -0.785 1 98.25 101 LYS A C 1
ATOM 765 O O . LYS 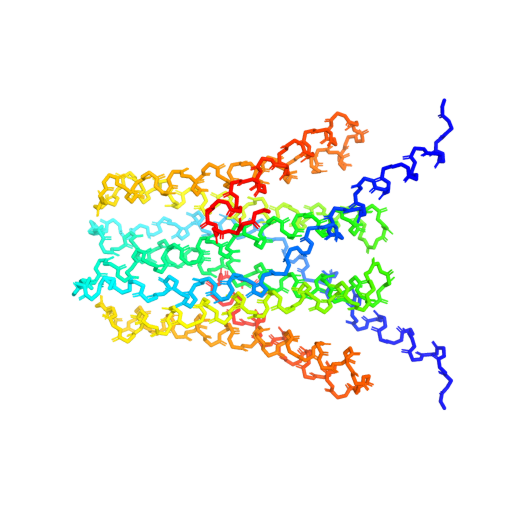A 1 101 ? 10.312 10.336 0.173 1 98.25 101 LYS A O 1
ATOM 770 N N . ASP A 1 102 ? 9.789 10.125 -1.974 1 96.69 102 ASP A N 1
ATOM 771 C CA . ASP A 1 102 ? 10.047 11.531 -2.283 1 96.69 102 ASP A CA 1
ATOM 772 C C . ASP A 1 102 ? 9.078 12.445 -1.531 1 96.69 102 ASP A C 1
ATOM 774 O O . ASP A 1 102 ? 9.469 13.508 -1.05 1 96.69 102 ASP A O 1
ATOM 778 N N . GLN A 1 103 ? 7.863 12.039 -1.453 1 95.12 103 GLN A N 1
ATOM 779 C CA . GLN A 1 103 ? 6.875 12.82 -0.721 1 95.12 103 GLN A CA 1
ATOM 780 C C . GLN A 1 103 ? 7.23 12.906 0.761 1 95.12 103 GLN A C 1
ATOM 782 O O . GLN A 1 103 ? 7.09 13.961 1.377 1 95.12 103 GLN A O 1
ATOM 787 N N . ILE A 1 104 ? 7.688 11.82 1.296 1 97.81 104 ILE A N 1
ATOM 788 C CA . ILE A 1 104 ? 8.102 11.789 2.695 1 97.81 104 ILE A CA 1
ATOM 789 C C . ILE A 1 104 ? 9.328 12.688 2.889 1 97.81 104 ILE A C 1
ATOM 791 O O . ILE A 1 104 ? 9.406 13.43 3.867 1 97.81 104 ILE A O 1
ATOM 795 N N . SER A 1 105 ? 10.203 12.594 1.956 1 98 105 SER A N 1
ATOM 796 C CA . SER A 1 105 ? 11.383 13.453 2.004 1 98 105 SER A CA 1
ATOM 797 C C . SER A 1 105 ? 10.992 14.93 2 1 98 105 SER A C 1
ATOM 799 O O . SER A 1 105 ? 11.531 15.727 2.775 1 98 105 SER A O 1
ATOM 801 N N . THR A 1 106 ? 10.055 15.297 1.172 1 96.31 106 THR A N 1
ATOM 802 C CA . THR A 1 106 ? 9.555 16.672 1.098 1 96.31 106 THR A CA 1
ATOM 803 C C . THR A 1 106 ? 8.906 17.078 2.416 1 96.31 106 THR A C 1
ATOM 805 O O . THR A 1 106 ? 9.133 18.188 2.908 1 96.31 106 THR A O 1
ATOM 808 N N . LEU A 1 107 ? 8.172 16.219 2.994 1 96 107 LEU A N 1
ATOM 809 C CA . LEU A 1 107 ? 7.512 16.484 4.27 1 96 107 LEU A CA 1
ATOM 810 C C . LEU A 1 107 ? 8.539 16.734 5.367 1 96 107 LEU A C 1
ATOM 812 O O . LEU A 1 107 ? 8.359 17.625 6.195 1 96 107 LEU A O 1
ATOM 816 N N . ILE A 1 108 ? 9.578 15.945 5.375 1 97.12 108 ILE A N 1
ATOM 817 C CA . ILE A 1 108 ? 10.641 16.094 6.367 1 97.12 108 ILE A CA 1
ATOM 818 C C . ILE A 1 108 ? 11.297 17.469 6.223 1 97.12 108 ILE A C 1
ATOM 820 O O . ILE A 1 108 ? 11.578 18.125 7.223 1 97.12 108 ILE A O 1
ATOM 824 N N . LYS A 1 109 ? 11.422 17.891 5.066 1 96.19 109 LYS A N 1
ATOM 825 C CA . LYS A 1 109 ? 12.156 19.109 4.777 1 96.19 109 LYS A CA 1
ATOM 826 C C . LYS A 1 109 ? 11.273 20.344 4.992 1 96.19 109 LYS A C 1
ATOM 828 O O . LYS A 1 109 ? 11.734 21.359 5.523 1 96.19 109 LYS A O 1
ATOM 833 N N . GLU A 1 110 ? 10.023 20.219 4.645 1 93.56 110 GLU A N 1
ATOM 834 C CA . GLU A 1 110 ? 9.195 21.422 4.543 1 93.56 110 GLU A CA 1
ATOM 835 C C . GLU A 1 110 ? 8.125 21.438 5.633 1 93.56 110 GLU A C 1
ATOM 837 O O . GLU A 1 110 ? 7.523 22.484 5.898 1 93.56 110 GLU A O 1
ATOM 842 N N . GLY A 1 111 ? 7.883 20.297 6.223 1 91.06 111 GLY A N 1
ATOM 843 C CA . GLY A 1 111 ? 6.828 20.234 7.223 1 91.06 111 GLY A CA 1
ATOM 844 C C . GLY A 1 111 ? 7.246 20.781 8.57 1 91.06 111 GLY A C 1
ATOM 845 O O . GLY A 1 111 ? 8.43 20.75 8.922 1 91.06 111 GLY A O 1
ATOM 846 N N . ASN A 1 112 ? 6.32 21.438 9.266 1 91.06 112 ASN A N 1
ATOM 847 C CA . ASN A 1 112 ? 6.512 21.797 10.672 1 91.06 112 ASN A CA 1
ATOM 848 C C . ASN A 1 112 ? 6.289 20.594 11.586 1 91.06 112 ASN A C 1
ATOM 850 O O . ASN A 1 112 ? 5.172 20.359 12.039 1 91.06 112 ASN A O 1
ATOM 854 N N . LEU A 1 113 ? 7.426 19.969 11.805 1 93.06 113 LEU A N 1
ATOM 855 C CA . LEU A 1 113 ? 7.367 18.703 12.516 1 93.06 113 LEU A CA 1
ATOM 856 C C . LEU A 1 113 ? 8.258 18.734 13.75 1 93.06 113 LEU A C 1
ATOM 858 O O . LEU A 1 113 ? 9.281 19.422 13.766 1 93.06 113 LEU A O 1
ATOM 862 N N . SER A 1 114 ? 7.812 18.031 14.727 1 91.69 114 SER A N 1
ATOM 863 C CA . SER A 1 114 ? 8.688 17.828 15.875 1 91.69 114 SER A CA 1
ATOM 864 C C . SER A 1 114 ? 9.906 16.984 15.492 1 91.69 114 SER A C 1
ATOM 866 O O . SER A 1 114 ? 9.914 16.328 14.453 1 91.69 114 SER A O 1
ATOM 868 N N . ALA A 1 115 ? 10.906 17.031 16.297 1 93.81 115 ALA A N 1
ATOM 869 C CA . ALA A 1 115 ? 12.109 16.234 16.062 1 93.81 115 ALA A CA 1
ATOM 870 C C . ALA A 1 115 ? 11.773 14.742 16.047 1 93.81 115 ALA A C 1
ATOM 872 O O . ALA A 1 115 ? 12.32 13.992 15.234 1 93.81 115 ALA A O 1
ATOM 873 N N . ASP A 1 116 ? 10.891 14.305 16.859 1 90.38 116 ASP A N 1
ATOM 874 C CA . ASP A 1 116 ? 10.5 12.898 16.938 1 90.38 116 ASP A CA 1
ATOM 875 C C . ASP A 1 116 ? 9.734 12.469 15.688 1 90.38 116 ASP A C 1
ATOM 877 O O . ASP A 1 116 ? 9.945 11.367 15.172 1 90.38 116 ASP A O 1
ATOM 881 N N . ASP A 1 117 ? 8.906 13.375 15.25 1 93.12 117 ASP A N 1
ATOM 882 C CA . ASP A 1 117 ? 8.172 13.07 14.031 1 93.12 117 ASP A CA 1
ATOM 883 C C . ASP A 1 117 ? 9.117 12.953 12.836 1 93.12 117 ASP A C 1
ATOM 885 O O . ASP A 1 117 ? 8.969 12.07 11.992 1 93.12 117 ASP A O 1
ATOM 889 N N . LYS A 1 118 ? 10.062 13.836 12.758 1 96.06 118 LYS A N 1
ATOM 890 C CA . LYS A 1 118 ? 11.039 13.781 11.664 1 96.06 118 LYS A CA 1
ATOM 891 C C . LYS A 1 118 ? 11.844 12.484 11.711 1 96.06 118 LYS A C 1
ATOM 893 O O . LYS A 1 118 ? 12.102 11.875 10.672 1 96.06 118 LYS A O 1
ATOM 898 N N . LYS A 1 119 ? 12.203 12.086 12.859 1 94.75 119 LYS A N 1
ATOM 899 C CA . LYS A 1 119 ? 12.945 10.844 13.016 1 94.75 119 LYS A CA 1
ATOM 900 C C . LYS A 1 119 ? 12.133 9.648 12.523 1 94.75 119 LYS A C 1
ATOM 902 O O . LYS A 1 119 ? 12.656 8.781 11.828 1 94.75 119 LYS A O 1
ATOM 907 N N . PHE A 1 120 ? 10.906 9.602 12.93 1 93.94 120 PHE A N 1
ATOM 908 C CA . PHE A 1 120 ? 10.031 8.516 12.516 1 93.94 120 PHE A CA 1
ATOM 909 C C . PHE A 1 120 ? 9.859 8.5 11 1 93.94 120 PHE A C 1
ATOM 911 O O . PHE A 1 120 ? 9.938 7.441 10.375 1 93.94 120 PHE A O 1
ATOM 918 N N . LEU A 1 121 ? 9.703 9.68 10.438 1 96.44 121 LEU A N 1
ATOM 919 C CA . LEU A 1 121 ? 9.531 9.781 8.992 1 96.44 121 LEU A CA 1
ATOM 920 C C . LEU A 1 121 ? 10.805 9.398 8.258 1 96.44 121 LEU A C 1
ATOM 922 O O . LEU A 1 121 ? 10.758 8.836 7.168 1 96.44 121 LEU A O 1
ATOM 926 N N . LYS A 1 122 ? 11.922 9.656 8.797 1 97.88 122 LYS A N 1
ATOM 927 C CA . LYS A 1 122 ? 13.188 9.234 8.195 1 97.88 122 LYS A CA 1
ATOM 928 C C . LYS A 1 122 ? 13.305 7.715 8.164 1 97.88 122 LYS A C 1
ATOM 930 O O . LYS A 1 122 ? 13.875 7.152 7.23 1 97.88 122 LYS A O 1
ATOM 935 N N . GLU A 1 123 ? 12.75 7.047 9.164 1 97.12 123 GLU A N 1
ATOM 936 C CA . GLU A 1 123 ? 12.719 5.59 9.148 1 97.12 123 GLU A CA 1
ATOM 937 C C . GLU A 1 123 ? 11.836 5.066 8.016 1 97.12 123 GLU A C 1
ATOM 939 O O . GLU A 1 123 ? 12.195 4.105 7.336 1 97.12 123 GLU A O 1
ATOM 944 N N . ILE A 1 124 ? 10.758 5.727 7.855 1 97.5 124 ILE A N 1
ATOM 945 C CA . ILE A 1 124 ? 9.852 5.359 6.77 1 97.5 124 ILE A CA 1
ATOM 946 C C . ILE A 1 124 ? 10.555 5.562 5.426 1 97.5 124 ILE A C 1
ATOM 948 O O . ILE A 1 124 ? 10.547 4.672 4.574 1 97.5 124 ILE A O 1
ATOM 952 N N . GLU A 1 125 ? 11.172 6.695 5.285 1 98.38 125 GLU A N 1
ATOM 953 C CA . GLU A 1 125 ? 11.891 7.027 4.062 1 98.38 125 GLU A CA 1
ATOM 954 C C . GLU A 1 125 ? 12.969 5.996 3.76 1 98.38 125 GLU A C 1
ATOM 956 O O . GLU A 1 125 ? 13.078 5.508 2.633 1 98.38 125 GLU A O 1
ATOM 961 N N . SER A 1 126 ? 13.695 5.656 4.742 1 98.44 126 SER A N 1
ATOM 962 C CA . SER A 1 126 ? 14.766 4.684 4.59 1 98.44 126 SER A CA 1
ATOM 963 C C . SER A 1 126 ? 14.219 3.307 4.223 1 98.44 126 SER A C 1
ATOM 965 O O . SER A 1 126 ? 14.805 2.592 3.412 1 98.44 126 SER A O 1
ATOM 967 N N . THR A 1 127 ? 13.156 2.922 4.836 1 98.62 127 THR A N 1
ATOM 968 C CA . THR A 1 127 ? 12.547 1.628 4.551 1 98.62 127 THR A CA 1
ATOM 969 C C . THR A 1 127 ? 12.109 1.545 3.092 1 98.62 127 THR A C 1
ATOM 971 O O . THR A 1 127 ? 12.344 0.536 2.424 1 98.62 127 THR A O 1
ATOM 974 N N . TYR A 1 128 ? 11.5 2.627 2.604 1 98.62 128 TYR A N 1
ATOM 975 C CA . TYR A 1 128 ? 11.18 2.66 1.181 1 98.62 128 TYR A CA 1
ATOM 976 C C . TYR A 1 128 ? 12.43 2.475 0.333 1 98.62 128 TYR A C 1
ATOM 978 O O . TYR A 1 128 ? 12.383 1.848 -0.728 1 98.62 128 TYR A O 1
ATOM 986 N N . GLY A 1 129 ? 13.531 3.047 0.762 1 98.75 129 GLY A N 1
ATOM 987 C CA . GLY A 1 129 ? 14.781 2.861 0.049 1 98.75 129 GLY A CA 1
ATOM 988 C C . GLY A 1 129 ? 15.156 1.403 -0.135 1 98.75 129 GLY A C 1
ATOM 989 O O . GLY A 1 129 ? 15.516 0.984 -1.235 1 98.75 129 GLY A O 1
ATOM 990 N N . TYR A 1 130 ? 14.977 0.649 0.868 1 98.69 130 TYR A N 1
ATOM 991 C CA . TYR A 1 130 ? 15.328 -0.766 0.798 1 98.69 130 TYR A CA 1
ATOM 992 C C . TYR A 1 130 ? 14.336 -1.529 -0.073 1 98.69 130 TYR A C 1
ATOM 994 O O . TYR A 1 130 ? 14.719 -2.447 -0.801 1 98.69 130 TYR A O 1
ATOM 1002 N N . LEU A 1 131 ? 13.102 -1.201 0.016 1 98.69 131 LEU A N 1
ATOM 1003 C CA . LEU A 1 131 ? 12.102 -1.846 -0.823 1 98.69 131 LEU A CA 1
ATOM 1004 C C . LEU A 1 131 ? 12.359 -1.558 -2.299 1 98.69 131 LEU A C 1
ATOM 1006 O O . LEU A 1 131 ? 12.219 -2.445 -3.143 1 98.69 131 LEU A O 1
ATOM 1010 N N . ILE A 1 132 ? 12.719 -0.303 -2.576 1 98.69 132 ILE A N 1
ATOM 1011 C CA . ILE A 1 132 ? 13.062 0.089 -3.939 1 98.69 132 ILE A CA 1
ATOM 1012 C C . ILE A 1 132 ? 14.25 -0.733 -4.434 1 98.69 132 ILE A C 1
ATOM 1014 O O . ILE A 1 132 ? 14.211 -1.291 -5.535 1 98.69 132 ILE A O 1
ATOM 1018 N N . LEU A 1 133 ? 15.211 -0.839 -3.617 1 98.69 133 LEU A N 1
ATOM 1019 C CA . LEU A 1 133 ? 16.391 -1.607 -3.984 1 98.69 133 LEU A CA 1
ATOM 1020 C C . LEU A 1 133 ? 16.047 -3.082 -4.168 1 98.69 133 LEU A C 1
ATOM 1022 O O . LEU A 1 133 ? 16.594 -3.746 -5.051 1 98.69 133 LEU A O 1
ATOM 1026 N N . GLN A 1 134 ? 15.188 -3.633 -3.359 1 98.31 134 GLN A N 1
ATOM 1027 C CA . GLN A 1 134 ? 14.711 -5 -3.516 1 98.31 134 GLN A CA 1
ATOM 1028 C C . GLN A 1 134 ? 14.062 -5.207 -4.883 1 98.31 134 GLN A C 1
ATOM 1030 O O . GLN A 1 134 ? 14.406 -6.148 -5.602 1 98.31 134 GLN A O 1
ATOM 1035 N N . GLY A 1 135 ? 13.148 -4.309 -5.211 1 98.12 135 GLY A N 1
ATOM 1036 C CA . GLY A 1 135 ? 12.492 -4.395 -6.504 1 98.12 135 GLY A CA 1
ATOM 1037 C C . GLY A 1 135 ? 13.445 -4.25 -7.676 1 98.12 135 GLY A C 1
ATOM 1038 O O . GLY A 1 135 ? 13.32 -4.965 -8.672 1 98.12 135 GLY A O 1
ATOM 1039 N N . GLN A 1 136 ? 14.383 -3.355 -7.543 1 98.38 136 GLN A N 1
ATOM 1040 C CA . GLN A 1 136 ? 15.367 -3.137 -8.602 1 98.38 136 GLN A CA 1
ATOM 1041 C C . GLN A 1 136 ? 16.266 -4.359 -8.789 1 98.38 136 GLN A C 1
ATOM 1043 O O . GLN A 1 136 ? 16.672 -4.672 -9.906 1 98.38 136 GLN A O 1
ATOM 1048 N N . ALA A 1 137 ? 16.547 -5.016 -7.723 1 97.62 137 ALA A N 1
ATOM 1049 C CA . ALA A 1 137 ? 17.375 -6.219 -7.801 1 97.62 137 ALA A CA 1
ATOM 1050 C C . ALA A 1 137 ? 16.688 -7.305 -8.625 1 97.62 137 ALA A C 1
ATOM 1052 O O . ALA A 1 137 ? 17.328 -7.953 -9.461 1 97.62 137 ALA A O 1
ATOM 1053 N N . ILE A 1 138 ? 15.43 -7.523 -8.43 1 96.12 138 ILE A N 1
ATOM 1054 C CA . ILE A 1 138 ? 14.711 -8.547 -9.18 1 96.12 138 ILE A CA 1
ATOM 1055 C C . ILE A 1 138 ? 14.594 -8.125 -10.641 1 96.12 138 ILE A C 1
ATOM 1057 O O . ILE A 1 138 ? 14.695 -8.961 -11.547 1 96.12 138 ILE A O 1
ATOM 1061 N N . LEU A 1 139 ? 14.352 -6.859 -10.867 1 97.38 139 LEU A N 1
ATOM 1062 C CA . LEU A 1 139 ? 14.32 -6.367 -12.234 1 97.38 139 LEU A CA 1
ATOM 1063 C C . LEU A 1 139 ? 15.648 -6.629 -12.938 1 97.38 139 LEU A C 1
ATOM 1065 O O . LEU A 1 139 ? 15.672 -7.09 -14.086 1 97.38 139 LEU A O 1
ATOM 1069 N N . SER A 1 140 ? 16.688 -6.391 -12.266 1 97.5 140 SER A N 1
ATOM 1070 C CA . SER A 1 140 ? 18.016 -6.633 -12.82 1 97.5 140 SER A CA 1
ATOM 1071 C C . SER A 1 140 ? 18.234 -8.117 -13.07 1 97.5 140 SER A C 1
ATOM 1073 O O . SER A 1 140 ? 18.828 -8.5 -14.086 1 97.5 140 SER A O 1
ATOM 1075 N N . TYR A 1 141 ? 17.812 -8.93 -12.172 1 95.69 141 TYR A N 1
ATOM 1076 C CA . TYR A 1 141 ? 17.938 -10.367 -12.359 1 95.69 141 TYR A CA 1
ATOM 1077 C C . TYR A 1 141 ? 17.172 -10.836 -13.594 1 95.69 141 TYR A C 1
ATOM 1079 O O . TYR A 1 141 ? 17.688 -11.625 -14.383 1 95.69 141 TYR A O 1
ATOM 1087 N N . ILE A 1 142 ? 16.031 -10.383 -13.703 1 93.88 142 ILE A N 1
ATOM 1088 C CA . ILE A 1 142 ? 15.203 -10.758 -14.836 1 93.88 142 ILE A CA 1
ATOM 1089 C C . ILE A 1 142 ? 15.883 -10.352 -16.141 1 93.88 142 ILE A C 1
ATOM 1091 O O . ILE A 1 142 ? 15.859 -11.102 -17.109 1 93.88 142 ILE A O 1
ATOM 1095 N N . ALA A 1 143 ? 16.484 -9.258 -16.141 1 94.81 143 ALA A N 1
ATOM 1096 C CA . ALA A 1 143 ? 17.109 -8.719 -17.328 1 94.81 143 ALA A CA 1
ATOM 1097 C C . ALA A 1 143 ? 18.438 -9.422 -17.625 1 94.81 143 ALA A C 1
ATOM 1099 O O . ALA A 1 143 ? 18.812 -9.594 -18.781 1 94.81 143 ALA A O 1
ATOM 1100 N N . THR A 1 144 ? 19.172 -9.898 -16.625 1 95.38 144 THR A N 1
ATOM 1101 C CA . THR A 1 144 ? 20.562 -10.281 -16.844 1 95.38 144 THR A CA 1
ATOM 1102 C C . THR A 1 144 ? 20.797 -11.734 -16.438 1 95.38 144 THR A C 1
ATOM 1104 O O . THR A 1 144 ? 21.828 -12.328 -16.781 1 95.38 144 THR A O 1
ATOM 1107 N N . SER A 1 145 ? 19.969 -12.312 -15.664 1 91.62 145 SER A N 1
ATOM 1108 C CA . SER A 1 145 ? 20.109 -13.633 -15.062 1 91.62 145 SER A CA 1
ATOM 1109 C C . SER A 1 145 ? 21.344 -13.703 -14.164 1 91.62 145 SER A C 1
ATOM 1111 O O . SER A 1 145 ? 21.891 -14.781 -13.945 1 91.62 145 SER A O 1
ATOM 1113 N N . ASP A 1 146 ? 21.797 -12.492 -13.727 1 94.56 146 ASP A N 1
ATOM 1114 C CA . ASP A 1 146 ? 22.938 -12.422 -12.812 1 94.56 146 ASP A CA 1
ATOM 1115 C C . ASP A 1 146 ? 22.547 -12.867 -11.406 1 94.56 146 ASP A C 1
ATOM 1117 O O . ASP A 1 146 ? 21.781 -12.18 -10.727 1 94.56 146 ASP A O 1
ATOM 1121 N N . GLN A 1 147 ? 23.125 -13.891 -10.875 1 92.69 147 GLN A N 1
ATOM 1122 C CA . GLN A 1 147 ? 22.766 -14.508 -9.602 1 92.69 147 GLN A CA 1
ATOM 1123 C C . GLN A 1 147 ? 23.109 -13.586 -8.43 1 92.69 147 GLN A C 1
ATOM 1125 O O . GLN A 1 147 ? 22.516 -13.703 -7.359 1 92.69 147 GLN A O 1
ATOM 1130 N N . THR A 1 148 ? 24.031 -12.688 -8.625 1 96.38 148 THR A N 1
ATOM 1131 C CA . THR A 1 148 ? 24.375 -11.766 -7.547 1 96.38 148 THR A CA 1
ATOM 1132 C C . THR A 1 148 ? 23.18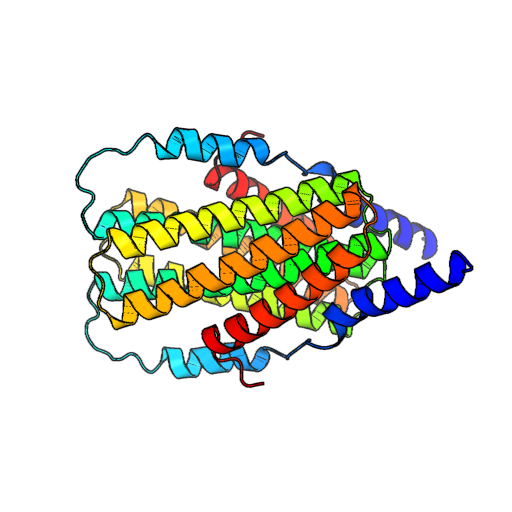8 -10.867 -7.203 1 96.38 148 THR A C 1
ATOM 1134 O O . THR A 1 148 ? 23.078 -10.383 -6.074 1 96.38 148 THR A O 1
ATOM 1137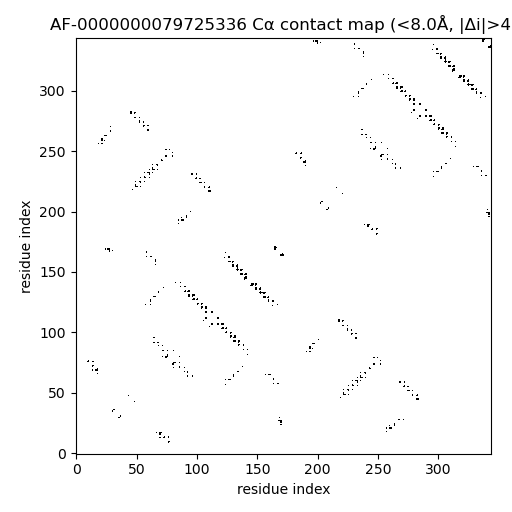 N N . GLN A 1 149 ? 22.266 -10.648 -8.141 1 96.25 149 GLN A N 1
ATOM 1138 C CA . GLN A 1 149 ? 21.078 -9.828 -7.914 1 96.25 149 GLN A CA 1
ATOM 1139 C C . GLN A 1 149 ? 20.109 -10.516 -6.953 1 96.25 149 GLN A C 1
ATOM 1141 O O . GLN A 1 149 ? 19.359 -9.844 -6.25 1 96.25 149 GLN A O 1
ATOM 1146 N N . LEU A 1 150 ? 20.203 -11.781 -6.914 1 94.19 150 LEU A N 1
ATOM 1147 C CA . LEU A 1 150 ? 19.359 -12.5 -5.973 1 94.19 150 LEU A CA 1
ATOM 1148 C C . LEU A 1 150 ? 19.828 -12.281 -4.539 1 94.19 150 LEU A C 1
ATOM 1150 O O . LEU A 1 150 ? 19.016 -12.195 -3.621 1 94.19 150 LEU A O 1
ATOM 1154 N N . LYS A 1 151 ? 21.109 -12.195 -4.395 1 95.56 151 LYS A N 1
ATOM 1155 C CA . LYS A 1 151 ? 21.656 -11.883 -3.072 1 95.56 151 LYS A CA 1
ATOM 1156 C C . LYS A 1 151 ? 21.25 -10.477 -2.635 1 95.56 151 LYS A C 1
ATOM 1158 O O . LYS A 1 151 ? 20.906 -10.258 -1.475 1 95.56 151 LYS A O 1
ATOM 1163 N N . ALA A 1 152 ? 21.375 -9.602 -3.588 1 97.12 152 ALA A N 1
ATOM 1164 C CA . ALA A 1 152 ? 20.953 -8.227 -3.303 1 97.12 152 ALA A CA 1
ATOM 1165 C C . ALA A 1 152 ? 19.469 -8.172 -2.949 1 97.12 152 ALA A C 1
ATOM 1167 O O . ALA A 1 152 ? 19.062 -7.457 -2.029 1 97.12 152 ALA A O 1
ATOM 1168 N N . PHE A 1 153 ? 18.688 -8.922 -3.672 1 96.75 153 PHE A N 1
ATOM 1169 C CA . PHE A 1 153 ? 17.266 -9.016 -3.396 1 96.75 153 PHE A CA 1
ATOM 1170 C C . PHE A 1 153 ? 17.016 -9.477 -1.966 1 96.75 153 PHE A C 1
ATOM 1172 O O . PHE A 1 153 ? 16.266 -8.836 -1.223 1 96.75 153 PHE A O 1
ATOM 1179 N N . GLU A 1 154 ? 17.656 -10.477 -1.579 1 95.88 154 GLU A N 1
ATOM 1180 C CA . GLU A 1 154 ? 17.438 -11.07 -0.261 1 95.88 154 GLU A CA 1
ATOM 1181 C C . GLU A 1 154 ? 17.922 -10.141 0.847 1 95.88 154 GLU A C 1
ATOM 1183 O O . GLU A 1 154 ? 17.266 -9.984 1.874 1 95.88 154 GLU A O 1
ATOM 1188 N N . SER A 1 155 ? 19.047 -9.531 0.643 1 97.38 155 SER A N 1
ATOM 1189 C CA . SER A 1 155 ? 19.594 -8.617 1.642 1 97.38 155 SER A CA 1
ATOM 1190 C C . SER A 1 155 ? 18.656 -7.438 1.887 1 97.38 155 SER A C 1
ATOM 1192 O O . SER A 1 155 ? 18.391 -7.07 3.035 1 97.38 155 SER A O 1
ATOM 1194 N N . ASN A 1 156 ? 18.141 -6.938 0.822 1 98 156 ASN A N 1
ATOM 1195 C CA . ASN A 1 156 ? 17.219 -5.809 0.945 1 98 156 ASN A CA 1
ATOM 1196 C C . ASN A 1 156 ? 15.875 -6.238 1.525 1 98 156 ASN A C 1
ATOM 1198 O O . ASN A 1 156 ? 15.266 -5.5 2.299 1 98 156 ASN A O 1
ATOM 1202 N N . ARG A 1 157 ? 15.461 -7.371 1.143 1 96.69 157 ARG A N 1
ATOM 1203 C CA . ARG A 1 157 ? 14.219 -7.914 1.687 1 96.69 157 ARG A CA 1
ATOM 1204 C C . ARG A 1 157 ? 14.305 -8.055 3.203 1 96.69 157 ARG A C 1
ATOM 1206 O O . ARG A 1 157 ? 13.391 -7.641 3.92 1 96.69 157 ARG A O 1
ATOM 1213 N N . LEU A 1 158 ? 15.367 -8.578 3.695 1 96.31 158 LEU A N 1
ATOM 1214 C CA . LEU A 1 158 ? 15.555 -8.805 5.125 1 96.31 158 LEU A CA 1
ATOM 1215 C C . LEU A 1 158 ? 15.633 -7.48 5.879 1 96.31 158 LEU A C 1
ATOM 1217 O O . LEU A 1 158 ? 15.016 -7.328 6.938 1 96.31 158 LEU A O 1
ATOM 1221 N N . GLU A 1 159 ? 16.328 -6.586 5.336 1 97.5 159 GLU A N 1
ATOM 1222 C CA . GLU A 1 159 ? 16.453 -5.281 5.98 1 97.5 159 GLU A CA 1
ATOM 1223 C C . GLU A 1 159 ? 15.109 -4.547 6 1 97.5 159 GLU A C 1
ATOM 1225 O O . GLU A 1 159 ? 14.734 -3.959 7.016 1 97.5 159 GLU A O 1
ATOM 1230 N N . ALA A 1 160 ? 14.422 -4.613 4.867 1 97.31 160 ALA A N 1
ATOM 1231 C CA . ALA A 1 160 ? 13.109 -3.988 4.805 1 97.31 160 ALA A CA 1
ATOM 1232 C C . ALA A 1 160 ? 12.164 -4.598 5.836 1 97.31 160 ALA A C 1
ATOM 1234 O O . ALA A 1 160 ? 11.453 -3.873 6.539 1 97.31 160 ALA A O 1
ATOM 1235 N N . TRP A 1 161 ? 12.203 -5.863 5.938 1 95.19 161 TRP A N 1
ATOM 1236 C CA . TRP A 1 161 ? 11.305 -6.539 6.871 1 95.19 161 TRP A CA 1
ATOM 1237 C C . TRP A 1 161 ? 11.633 -6.156 8.312 1 95.19 161 TRP A C 1
ATOM 1239 O O . TRP A 1 161 ? 10.727 -5.891 9.109 1 95.19 161 TRP A O 1
ATOM 1249 N N . LYS A 1 162 ? 12.852 -6.133 8.648 1 94.56 162 LYS A N 1
ATOM 1250 C CA . LYS A 1 162 ? 13.281 -5.727 9.984 1 94.56 162 LYS A CA 1
ATOM 1251 C C . LYS A 1 162 ? 12.766 -4.332 10.328 1 94.56 162 LYS A C 1
ATOM 1253 O O . LYS A 1 162 ? 12.258 -4.113 11.43 1 94.56 162 LYS A O 1
ATOM 1258 N N . ARG A 1 163 ? 12.805 -3.473 9.461 1 95.5 163 ARG A N 1
ATOM 1259 C CA . ARG A 1 163 ? 12.383 -2.094 9.68 1 95.5 163 ARG A CA 1
ATOM 1260 C C . ARG A 1 163 ? 10.859 -1.995 9.734 1 95.5 163 ARG A C 1
ATOM 1262 O O . ARG A 1 163 ? 10.312 -1.266 10.57 1 95.5 163 ARG A O 1
ATOM 1269 N N . ILE A 1 164 ? 10.219 -2.738 8.852 1 93.62 164 ILE A N 1
ATOM 1270 C CA . ILE A 1 164 ? 8.758 -2.719 8.82 1 93.62 164 ILE A CA 1
ATOM 1271 C C . ILE A 1 164 ? 8.203 -3.262 10.133 1 93.62 164 ILE A C 1
ATOM 1273 O O . ILE A 1 164 ? 7.273 -2.691 10.711 1 93.62 164 ILE A O 1
ATOM 1277 N N . THR A 1 165 ? 8.773 -4.301 10.617 1 91.94 165 THR A N 1
ATOM 1278 C CA . THR A 1 165 ? 8.297 -4.898 11.859 1 91.94 165 THR A CA 1
ATOM 1279 C C . THR A 1 165 ? 8.492 -3.939 13.031 1 91.94 165 THR A C 1
ATOM 1281 O O . THR A 1 165 ? 7.668 -3.891 13.945 1 91.94 165 THR A O 1
ATOM 1284 N N . LYS A 1 166 ? 9.492 -3.188 13.008 1 89.31 166 LYS A N 1
ATOM 1285 C CA . LYS A 1 166 ? 9.727 -2.17 14.031 1 89.31 166 LYS A CA 1
ATOM 1286 C C . LYS A 1 166 ? 8.695 -1.05 13.938 1 89.31 166 LYS A C 1
ATOM 1288 O O . LYS A 1 166 ? 8.141 -0.623 14.953 1 89.31 166 LYS A O 1
ATOM 1293 N N . ILE A 1 167 ? 8.461 -0.635 12.672 1 88.12 167 ILE A N 1
ATOM 1294 C CA . ILE A 1 167 ? 7.52 0.456 12.438 1 88.12 167 ILE A CA 1
ATOM 1295 C C . ILE A 1 167 ? 6.113 0.024 12.836 1 88.12 167 ILE A C 1
ATOM 1297 O O . ILE A 1 167 ? 5.355 0.81 13.414 1 88.12 167 ILE A O 1
ATOM 1301 N N . LEU A 1 168 ? 5.832 -1.197 12.492 1 82.31 168 LEU A N 1
ATOM 1302 C CA . LEU A 1 168 ? 4.496 -1.709 12.781 1 82.31 168 LEU A CA 1
ATOM 1303 C C . LEU A 1 168 ? 4.422 -2.273 14.195 1 82.31 168 LEU A C 1
ATOM 1305 O O . LEU A 1 168 ? 3.35 -2.686 14.648 1 82.31 168 LEU A O 1
ATOM 1309 N N . ASP A 1 169 ? 5.445 -2.227 14.922 1 75.12 169 ASP A N 1
ATOM 1310 C CA . ASP A 1 169 ? 5.547 -2.803 16.266 1 75.12 169 ASP A CA 1
ATOM 1311 C C . ASP A 1 169 ? 5.121 -4.27 16.266 1 75.12 169 ASP A C 1
ATOM 1313 O O . ASP A 1 169 ? 4.344 -4.695 17.125 1 75.12 169 ASP A O 1
ATOM 1317 N N . ILE A 1 170 ? 5.398 -4.848 15.172 1 56.25 170 ILE A N 1
ATOM 1318 C CA . ILE A 1 170 ? 5.172 -6.285 15.07 1 56.25 170 ILE A CA 1
ATOM 1319 C C . ILE A 1 170 ? 6.273 -7.035 15.82 1 56.25 170 ILE A C 1
ATOM 1321 O O . ILE A 1 170 ? 7.461 -6.777 15.602 1 56.25 170 ILE A O 1
ATOM 1325 N N . LYS A 1 171 ? 5.969 -7.629 17.062 1 49.31 171 LYS A N 1
ATOM 1326 C CA . LYS A 1 171 ? 6.922 -8.43 17.812 1 49.31 171 LYS A CA 1
ATOM 1327 C C . LYS A 1 171 ? 7.359 -9.664 17.031 1 49.31 171 LYS A C 1
ATOM 1329 O O . LYS A 1 171 ? 6.535 -10.336 16.422 1 49.31 171 LYS A O 1
ATOM 1334 N N . GLU A 1 172 ? 8.617 -9.742 16.781 1 41.72 172 GLU A N 1
ATOM 1335 C CA . GLU A 1 172 ? 9.195 -10.938 16.172 1 41.72 172 GLU A CA 1
ATOM 1336 C C . GLU A 1 172 ? 9.117 -12.133 17.125 1 41.72 172 GLU A C 1
ATOM 1338 O O . GLU A 1 172 ? 9.125 -11.969 18.344 1 41.72 172 GLU A O 1
ATOM 1343 N N . MET B 1 1 ? -22.281 -32.031 -14.047 1 31.02 1 MET B N 1
ATOM 1344 C CA . MET B 1 1 ? -21.391 -31.078 -14.711 1 31.02 1 MET B CA 1
ATOM 1345 C C . MET B 1 1 ? -19.953 -31.328 -14.297 1 31.02 1 MET B C 1
ATOM 1347 O O . MET B 1 1 ? -19.641 -31.453 -13.109 1 31.02 1 MET B O 1
ATOM 1351 N N . ASN B 1 2 ? -19.031 -31.844 -15.203 1 28.83 2 ASN B N 1
ATOM 1352 C CA . ASN B 1 2 ? -17.766 -32.5 -14.953 1 28.83 2 ASN B CA 1
ATOM 1353 C C . ASN B 1 2 ? -16.781 -31.594 -14.234 1 28.83 2 ASN B C 1
ATOM 1355 O O . ASN B 1 2 ? -16.609 -30.438 -14.609 1 28.83 2 ASN B O 1
ATOM 1359 N N . PRO B 1 3 ? -16.281 -31.969 -13.102 1 49.31 3 PRO B N 1
ATOM 1360 C CA . PRO B 1 3 ? -15.383 -31.234 -12.203 1 49.31 3 PRO B CA 1
ATOM 1361 C C . PRO B 1 3 ? -14.164 -30.672 -12.922 1 49.31 3 PRO B C 1
ATOM 1363 O O . PRO B 1 3 ? -13.516 -29.75 -12.414 1 49.31 3 PRO B O 1
ATOM 1366 N N . SER B 1 4 ? -13.734 -31.234 -14.016 1 43.47 4 SER B N 1
ATOM 1367 C CA . SER B 1 4 ? -12.547 -30.797 -14.742 1 43.47 4 SER B CA 1
ATOM 1368 C C . SER B 1 4 ? -12.797 -29.469 -15.461 1 43.47 4 SER B C 1
ATOM 1370 O O . SER B 1 4 ? -11.906 -28.609 -15.531 1 43.47 4 SER B O 1
ATOM 1372 N N . VAL B 1 5 ? -13.891 -29.281 -16.156 1 41.66 5 VAL B N 1
ATOM 1373 C CA . VAL B 1 5 ? -14.25 -28.062 -16.875 1 41.66 5 VAL B CA 1
ATOM 1374 C C . VAL B 1 5 ? -14.391 -26.891 -15.914 1 41.66 5 VAL B C 1
ATOM 1376 O O . VAL B 1 5 ? -14.148 -25.734 -16.281 1 41.66 5 VAL B O 1
ATOM 1379 N N . GLN B 1 6 ? -14.914 -27.094 -14.766 1 37.66 6 GLN B N 1
ATOM 1380 C CA . GLN B 1 6 ? -15.086 -26.016 -13.781 1 37.66 6 GLN B CA 1
ATOM 1381 C C . GLN B 1 6 ? -13.742 -25.484 -13.312 1 37.66 6 GLN B C 1
ATOM 1383 O O . GLN B 1 6 ? -13.648 -24.359 -12.82 1 37.66 6 GLN B O 1
ATOM 1388 N N . LYS B 1 7 ? -12.727 -26.281 -13.25 1 42.03 7 LYS B N 1
ATOM 1389 C CA . LYS B 1 7 ? -11.383 -25.859 -12.898 1 42.03 7 LYS B CA 1
ATOM 1390 C C . LYS B 1 7 ? -10.797 -24.922 -13.953 1 42.03 7 LYS B C 1
ATOM 1392 O O . LYS B 1 7 ? -10.117 -23.953 -13.625 1 42.03 7 LYS B O 1
ATOM 1397 N N . THR B 1 8 ? -11.008 -25.141 -15.219 1 39.38 8 THR B N 1
ATOM 1398 C CA . THR B 1 8 ? -10.469 -24.312 -16.297 1 39.38 8 THR B CA 1
ATOM 1399 C C . THR B 1 8 ? -11.141 -22.938 -16.328 1 39.38 8 THR B C 1
ATOM 1401 O O . THR B 1 8 ? -10.484 -21.938 -16.578 1 39.38 8 THR B O 1
ATOM 1404 N N . LYS B 1 9 ? -12.461 -22.906 -16.281 1 37 9 LYS B N 1
ATOM 1405 C CA . LYS B 1 9 ? -13.18 -21.625 -16.344 1 37 9 LYS B CA 1
ATOM 1406 C C . LYS B 1 9 ? -12.805 -20.734 -15.164 1 37 9 LYS B C 1
ATOM 1408 O O . LYS B 1 9 ? -12.688 -19.516 -15.32 1 37 9 LYS B O 1
ATOM 1413 N N . ASN B 1 10 ? -12.742 -21.25 -14.016 1 38.88 10 ASN B N 1
ATOM 1414 C CA . ASN B 1 10 ? -12.344 -20.469 -12.852 1 38.88 10 ASN B CA 1
ATOM 1415 C C . ASN B 1 10 ? -10.898 -19.984 -12.969 1 38.88 10 ASN B C 1
ATOM 1417 O O . ASN B 1 10 ? -10.539 -18.938 -12.414 1 38.88 10 ASN B O 1
ATOM 1421 N N . ARG B 1 11 ? -10.148 -20.812 -13.664 1 36.03 11 ARG B N 1
ATOM 1422 C CA . ARG B 1 11 ? -8.781 -20.391 -13.945 1 36.03 11 ARG B CA 1
ATOM 1423 C C . ARG B 1 11 ? -8.773 -19.141 -14.828 1 36.03 11 ARG B C 1
ATOM 1425 O O . ARG B 1 11 ? -7.938 -18.25 -14.648 1 36.03 11 ARG B O 1
ATOM 1432 N N . LEU B 1 12 ? -9.594 -19.156 -15.852 1 35.97 12 LEU B N 1
ATOM 1433 C CA . LEU B 1 12 ? -9.578 -18.031 -16.781 1 35.97 12 LEU B CA 1
ATOM 1434 C C . LEU B 1 12 ? -10.008 -16.75 -16.094 1 35.97 12 LEU B C 1
ATOM 1436 O O . LEU B 1 12 ? -9.461 -15.68 -16.359 1 35.97 12 LEU B O 1
ATOM 1440 N N . LEU B 1 13 ? -11.016 -16.844 -15.359 1 36.09 13 LEU B N 1
ATOM 1441 C CA . LEU B 1 13 ? -11.492 -15.609 -14.758 1 36.09 13 LEU B CA 1
ATOM 1442 C C . LEU B 1 13 ? -10.43 -15.008 -13.844 1 36.09 13 LEU B C 1
ATOM 1444 O O . LEU B 1 13 ? -10.25 -13.781 -13.805 1 36.09 13 LEU B O 1
ATOM 1448 N N . LEU B 1 14 ? -9.797 -15.875 -13.109 1 37.62 14 LEU B N 1
ATOM 1449 C CA . LEU B 1 14 ? -8.852 -15.375 -12.117 1 37.62 14 LEU B CA 1
ATOM 1450 C C . LEU B 1 14 ? -7.492 -15.109 -12.75 1 37.62 14 LEU B C 1
ATOM 1452 O O . LEU B 1 14 ? -6.777 -14.195 -12.336 1 37.62 14 LEU B O 1
ATOM 1456 N N . LEU B 1 15 ? -7.055 -15.898 -13.625 1 37.75 15 LEU B N 1
ATOM 1457 C CA . LEU B 1 15 ? -5.77 -15.68 -14.281 1 37.75 15 LEU B CA 1
ATOM 1458 C C . LEU B 1 15 ? -5.809 -14.422 -15.148 1 37.75 15 LEU B C 1
ATOM 1460 O O . LEU B 1 15 ? -4.781 -13.773 -15.344 1 37.75 15 LEU B O 1
ATOM 1464 N N . GLY B 1 16 ? -6.906 -14.156 -15.766 1 34.16 16 GLY B N 1
ATOM 1465 C CA . GLY B 1 16 ? -7.055 -13.047 -16.688 1 34.16 16 GLY B CA 1
ATOM 1466 C C . GLY B 1 16 ? -6.785 -11.695 -16.047 1 34.16 16 GLY B C 1
ATOM 1467 O O . GLY B 1 16 ? -6.629 -10.695 -16.75 1 34.16 16 GLY B O 1
ATOM 1468 N N . LEU B 1 17 ? -6.93 -11.68 -14.82 1 36.16 17 LEU B N 1
ATOM 1469 C CA . LEU B 1 17 ? -7.133 -10.336 -14.273 1 36.16 17 LEU B CA 1
ATOM 1470 C C . LEU B 1 17 ? -5.809 -9.594 -14.156 1 36.16 17 LEU B C 1
ATOM 1472 O O . LEU B 1 17 ? -5.75 -8.383 -14.406 1 36.16 17 LEU B O 1
ATOM 1476 N N . VAL B 1 18 ? -4.781 -10.312 -13.758 1 38.34 18 VAL B N 1
ATOM 1477 C CA . VAL B 1 18 ? -3.553 -9.523 -13.672 1 38.34 18 VAL B CA 1
ATOM 1478 C C . VAL B 1 18 ? -3.021 -9.234 -15.07 1 38.34 18 VAL B C 1
ATOM 1480 O O . VAL B 1 18 ? -2.414 -8.188 -15.305 1 38.34 18 VAL B O 1
ATOM 1483 N N . GLY B 1 19 ? -3.201 -10.109 -16.031 1 35.5 19 GLY B N 1
ATOM 1484 C CA . GLY B 1 19 ? -2.666 -9.93 -17.359 1 35.5 19 GLY B CA 1
ATOM 1485 C C . GLY B 1 19 ? -3.203 -8.688 -18.062 1 35.5 19 GLY B C 1
ATOM 1486 O O . GLY B 1 19 ? -2.549 -8.133 -18.953 1 35.5 19 GLY B O 1
ATOM 1487 N N . LEU B 1 20 ? -4.453 -8.484 -18.016 1 33.59 20 LEU B N 1
ATOM 1488 C CA . LEU B 1 20 ? -5.031 -7.508 -18.938 1 33.59 20 LEU B CA 1
ATOM 1489 C C . LEU B 1 20 ? -4.641 -6.09 -18.547 1 33.59 20 LEU B C 1
ATOM 1491 O O . LEU B 1 20 ? -4.645 -5.184 -19.375 1 33.59 20 LEU B O 1
ATOM 1495 N N . LEU B 1 21 ? -4.523 -5.711 -17.266 1 34.22 21 LEU B N 1
ATOM 1496 C CA . LEU B 1 21 ? -4.465 -4.277 -16.984 1 34.22 21 LEU B CA 1
ATOM 1497 C C . LEU B 1 21 ? -3.033 -3.836 -16.703 1 34.22 21 LEU B C 1
ATOM 1499 O O . LEU B 1 21 ? -2.717 -3.418 -15.586 1 34.22 21 LEU B O 1
ATOM 1503 N N . CYS B 1 22 ? -2.074 -4.555 -17.219 1 34.91 22 CYS B N 1
ATOM 1504 C CA . CYS B 1 22 ? -0.774 -3.904 -17.109 1 34.91 22 CYS B CA 1
ATOM 1505 C C . CYS B 1 22 ? -0.815 -2.5 -17.703 1 34.91 22 CYS B C 1
ATOM 1507 O O . CYS B 1 22 ? -0.477 -2.299 -18.859 1 34.91 22 CYS B O 1
ATOM 1509 N N . ILE B 1 23 ? -1.749 -1.717 -17.453 1 32.91 23 ILE B N 1
ATOM 1510 C CA . ILE B 1 23 ? -1.6 -0.31 -17.797 1 32.91 23 ILE B CA 1
ATOM 1511 C C . ILE B 1 23 ? -0.212 0.18 -17.391 1 32.91 23 ILE B C 1
ATOM 1513 O O . ILE B 1 23 ? 0.172 0.08 -16.234 1 32.91 23 ILE B O 1
ATOM 1517 N N . SER B 1 24 ? 0.702 0.152 -18.297 1 32.84 24 SER B N 1
ATOM 1518 C CA . SER B 1 24 ? 1.996 0.82 -18.203 1 32.84 24 SER B CA 1
ATOM 1519 C C . SER B 1 24 ? 1.88 2.15 -17.469 1 32.84 24 SER B C 1
ATOM 1521 O O . SER B 1 24 ? 1.299 3.105 -17.984 1 32.84 24 SER B O 1
ATOM 1523 N N . PHE B 1 25 ? 1.825 2.178 -16.281 1 35.41 25 PHE B N 1
ATOM 1524 C CA . PHE B 1 25 ? 1.977 3.365 -15.445 1 35.41 25 PHE B CA 1
ATOM 1525 C C . PHE B 1 25 ? 3.23 4.141 -15.828 1 35.41 25 PHE B C 1
ATOM 1527 O O . PHE B 1 25 ? 3.621 5.082 -15.133 1 35.41 25 PHE B O 1
ATOM 1534 N N . SER B 1 26 ? 4.074 3.736 -16.75 1 39.03 26 SER B N 1
ATOM 1535 C CA . SER B 1 26 ? 4.973 4.809 -17.172 1 39.03 26 SER B CA 1
ATOM 1536 C C . SER B 1 26 ? 4.258 6.152 -17.188 1 39.03 26 SER B C 1
ATOM 1538 O O . SER B 1 26 ? 4.875 7.195 -16.969 1 39.03 26 SER B O 1
ATOM 1540 N N . THR B 1 27 ? 3.084 6.102 -17.469 1 35.66 27 THR B N 1
ATOM 1541 C CA . THR B 1 27 ? 2.336 7.348 -17.594 1 35.66 27 THR B CA 1
ATOM 1542 C C . THR B 1 27 ? 2.08 7.973 -16.234 1 35.66 27 THR B C 1
ATOM 1544 O O . THR B 1 27 ? 1.92 9.188 -16.125 1 35.66 27 THR B O 1
ATOM 1547 N N . TYR B 1 28 ? 1.938 7.121 -15.359 1 35.94 28 TYR B N 1
ATOM 1548 C CA . TYR B 1 28 ? 1.617 7.727 -14.078 1 35.94 28 TYR B CA 1
ATOM 1549 C C . TYR B 1 28 ? 2.791 8.547 -13.547 1 35.94 28 TYR B C 1
ATOM 1551 O O . TYR B 1 28 ? 2.598 9.609 -12.953 1 35.94 28 TYR B O 1
ATOM 1559 N N . ALA B 1 29 ? 3.957 7.977 -13.555 1 37.56 29 ALA B N 1
ATOM 1560 C CA . ALA B 1 29 ? 5.098 8.805 -13.18 1 37.56 29 ALA B CA 1
ATOM 1561 C C . ALA B 1 29 ? 5.078 10.141 -13.93 1 37.56 29 ALA B C 1
ATOM 1563 O O . ALA B 1 29 ? 5.441 11.172 -13.367 1 37.56 29 ALA B O 1
ATOM 1564 N N . ASP B 1 30 ? 4.809 9.992 -15.109 1 38.5 30 ASP B N 1
ATOM 1565 C CA . ASP B 1 30 ? 4.754 11.219 -15.906 1 38.5 30 ASP B CA 1
ATOM 1566 C C . ASP B 1 30 ? 3.6 12.109 -15.461 1 38.5 30 ASP B C 1
ATOM 1568 O O . ASP B 1 30 ? 3.713 13.336 -15.484 1 38.5 30 ASP B O 1
ATOM 1572 N N . ALA B 1 31 ? 2.611 11.508 -15.148 1 33.66 31 ALA B N 1
ATOM 1573 C CA . ALA B 1 31 ? 1.489 12.367 -14.781 1 33.66 31 ALA B CA 1
ATOM 1574 C C . ALA B 1 31 ? 1.787 13.141 -13.5 1 33.66 31 ALA B C 1
ATOM 1576 O O . ALA B 1 31 ? 1.398 14.305 -13.367 1 33.66 31 ALA B O 1
ATOM 1577 N N . LYS B 1 32 ? 2.215 12.43 -12.516 1 39.16 32 LYS B N 1
ATOM 1578 C CA . LYS B 1 32 ? 2.541 13.227 -11.336 1 39.16 32 LYS B CA 1
ATOM 1579 C C . LYS B 1 32 ? 3.584 14.289 -11.672 1 39.16 32 LYS B C 1
ATOM 1581 O O . LYS B 1 32 ? 3.613 15.352 -11.047 1 39.16 32 LYS B O 1
ATOM 1586 N N . LYS B 1 33 ? 4.625 13.922 -12.523 1 36.97 33 LYS B N 1
ATOM 1587 C CA . LYS B 1 33 ? 5.512 15.047 -12.812 1 36.97 33 LYS B CA 1
ATOM 1588 C C . LYS B 1 33 ? 4.715 16.281 -13.25 1 36.97 33 LYS B C 1
ATOM 1590 O O . LYS B 1 33 ? 5.07 17.406 -12.906 1 36.97 33 LYS B O 1
ATOM 1595 N N . GLU B 1 34 ? 3.826 15.852 -14.078 1 32 34 GLU B N 1
ATOM 1596 C CA . GLU B 1 34 ? 3.168 17.078 -14.516 1 32 34 GLU B CA 1
ATOM 1597 C C . GLU B 1 34 ? 2.307 17.672 -13.406 1 32 34 GLU B C 1
ATOM 1599 O O . GLU B 1 34 ? 2.287 18.891 -13.219 1 32 34 GLU B O 1
ATOM 1604 N N . LYS B 1 35 ? 1.422 16.828 -12.867 1 34.66 35 LYS B N 1
ATOM 1605 C CA . LYS B 1 35 ? 0.591 17.484 -11.859 1 34.66 35 LYS B CA 1
ATOM 1606 C C . LYS B 1 35 ? 1.37 17.719 -10.57 1 34.66 35 LYS B C 1
ATOM 1608 O O . LYS B 1 35 ? 0.822 18.25 -9.594 1 34.66 35 LYS B O 1
ATOM 1613 N N . GLN B 1 36 ? 2.482 16.922 -10.297 1 34.28 36 GLN B N 1
ATOM 1614 C CA . GLN B 1 36 ? 3.258 17.609 -9.266 1 34.28 36 GLN B CA 1
ATOM 1615 C C . GLN B 1 36 ? 3.273 19.125 -9.5 1 34.28 36 GLN B C 1
ATOM 1617 O O . GLN B 1 36 ? 3.447 19.906 -8.562 1 34.28 36 GLN B O 1
ATOM 1622 N N . PHE B 1 37 ? 3.635 19.438 -10.781 1 28.97 37 PHE B N 1
ATOM 1623 C CA . PHE B 1 37 ? 3.973 20.844 -10.953 1 28.97 37 PHE B CA 1
ATOM 1624 C C . PHE B 1 37 ? 2.789 21.734 -10.586 1 28.97 37 PHE B C 1
ATOM 1626 O O . PHE B 1 37 ? 2.867 22.953 -10.711 1 28.97 37 PHE B O 1
ATOM 1633 N N . ALA B 1 38 ? 1.619 21.312 -11.016 1 28.7 38 ALA B N 1
ATOM 1634 C CA . ALA B 1 38 ? 0.846 22.484 -10.586 1 28.7 38 ALA B CA 1
ATOM 1635 C C . ALA B 1 38 ? 0.999 22.703 -9.086 1 28.7 38 ALA B C 1
ATOM 1637 O O . ALA B 1 38 ? 0.44 21.969 -8.273 1 28.7 38 ALA B O 1
ATOM 1638 N N . LYS B 1 39 ? 2.195 22.703 -8.617 1 35.03 39 LYS B N 1
ATOM 1639 C CA . LYS B 1 39 ? 2.562 23.531 -7.473 1 35.03 39 LYS B CA 1
ATOM 1640 C C . LYS B 1 39 ? 1.56 24.656 -7.273 1 35.03 39 LYS B C 1
ATOM 1642 O O . LYS B 1 39 ? 1.567 25.641 -8.016 1 35.03 39 LYS B O 1
ATOM 1647 N N . GLN B 1 40 ? 0.367 24.625 -7.395 1 31.17 40 GLN B N 1
ATOM 1648 C CA . GLN B 1 40 ? 0.025 25.906 -6.785 1 31.17 40 GLN B CA 1
ATOM 1649 C C . GLN B 1 40 ? 1.064 26.328 -5.746 1 31.17 40 GLN B C 1
ATOM 1651 O O . GLN B 1 40 ? 1.35 25.562 -4.812 1 31.17 40 GLN B O 1
ATOM 1656 N N . GLU B 1 41 ? 2.299 26.859 -6.09 1 32.47 41 GLU B N 1
ATOM 1657 C CA . GLU B 1 41 ? 3.172 27.781 -5.375 1 32.47 41 GLU B CA 1
ATOM 1658 C C . GLU B 1 41 ? 2.576 28.172 -4.023 1 32.47 41 GLU B C 1
ATOM 1660 O O . GLU B 1 41 ? 3.072 29.078 -3.361 1 32.47 41 GLU B O 1
ATOM 1665 N N . THR B 1 42 ? 1.161 28.188 -4.004 1 34.28 42 THR B N 1
ATOM 1666 C CA . THR B 1 42 ? 0.845 28.891 -2.762 1 34.28 42 THR B CA 1
ATOM 1667 C C . THR B 1 42 ? 1.561 28.25 -1.579 1 34.28 42 THR B C 1
ATOM 1669 O O . THR B 1 42 ? 1.81 27.031 -1.582 1 34.28 42 THR B O 1
ATOM 1672 N N . GLY B 1 43 ? 2.51 28.812 -0.843 1 39.31 43 GLY B N 1
ATOM 1673 C CA . GLY B 1 43 ? 2.99 28.656 0.52 1 39.31 43 GLY B CA 1
ATOM 1674 C C . GLY B 1 43 ? 2.236 27.594 1.295 1 39.31 43 GLY B C 1
ATOM 1675 O O . GLY B 1 43 ? 1.43 27.906 2.172 1 39.31 43 GLY B O 1
ATOM 1676 N N . ALA B 1 44 ? 1.832 26.562 0.589 1 51.69 44 ALA B N 1
ATOM 1677 C CA . ALA B 1 44 ? 0.907 25.719 1.349 1 51.69 44 ALA B CA 1
ATOM 1678 C C . ALA B 1 44 ? 1.462 25.422 2.736 1 51.69 44 ALA B C 1
ATOM 1680 O O . ALA B 1 44 ? 2.607 24.984 2.869 1 51.69 44 ALA B O 1
ATOM 1681 N N . GLY B 1 45 ? 1.263 26.125 3.424 1 75.69 45 GLY B N 1
ATOM 1682 C CA . GLY B 1 45 ? 1.571 26.016 4.84 1 75.69 45 GLY B CA 1
ATOM 1683 C C . GLY B 1 45 ? 1.668 24.578 5.324 1 75.69 45 GLY B C 1
ATOM 1684 O O . GLY B 1 45 ? 1.646 23.641 4.52 1 75.69 45 GLY B O 1
ATOM 1685 N N . ASN B 1 46 ? 2.125 24.391 6.168 1 86.25 46 ASN B N 1
ATOM 1686 C CA . ASN B 1 46 ? 2.299 23.109 6.836 1 86.25 46 ASN B CA 1
ATOM 1687 C C . ASN B 1 46 ? 1.08 22.219 6.648 1 86.25 46 ASN B C 1
ATOM 1689 O O . ASN B 1 46 ? 1.221 21.016 6.398 1 86.25 46 ASN B O 1
ATOM 1693 N N . HIS B 1 47 ? 0.011 22.812 6.508 1 88.38 47 HIS B N 1
ATOM 1694 C CA . HIS B 1 47 ? -1.22 22.047 6.332 1 88.38 47 HIS B CA 1
ATOM 1695 C C . HIS B 1 47 ? -1.297 21.438 4.938 1 88.38 47 HIS B C 1
ATOM 1697 O O . HIS B 1 47 ? -1.669 20.281 4.781 1 88.38 47 HIS B O 1
ATOM 1703 N N . GLY B 1 48 ? -0.852 22.125 3.947 1 89.06 48 GLY B N 1
ATOM 1704 C CA . GLY B 1 48 ? -0.893 21.641 2.572 1 89.06 48 GLY B CA 1
ATOM 1705 C C . GLY B 1 48 ? 0.016 20.453 2.322 1 89.06 48 GLY B C 1
ATOM 1706 O O . GLY B 1 48 ? -0.384 19.484 1.672 1 89.06 48 GLY B O 1
ATOM 1707 N N . ILE B 1 49 ? 1.153 20.531 2.846 1 93.19 49 ILE B N 1
ATOM 1708 C CA . ILE B 1 49 ? 2.111 19.453 2.592 1 93.19 49 ILE B CA 1
ATOM 1709 C C . ILE B 1 49 ? 1.668 18.188 3.311 1 93.19 49 ILE B C 1
ATOM 1711 O O . ILE B 1 49 ? 1.879 17.078 2.812 1 93.19 49 ILE B O 1
ATOM 1715 N N . LEU B 1 50 ? 1.038 18.344 4.449 1 94.19 50 LEU B N 1
ATOM 1716 C CA . LEU B 1 50 ? 0.505 17.188 5.156 1 94.19 50 LEU B CA 1
ATOM 1717 C C . LEU B 1 50 ? -0.606 16.516 4.352 1 94.19 50 LEU B C 1
ATOM 1719 O O . LEU B 1 50 ? -0.625 15.289 4.203 1 94.19 50 LEU B O 1
ATOM 1723 N N . LEU B 1 51 ? -1.438 17.297 3.756 1 93.94 51 LEU B N 1
ATOM 1724 C CA . LEU B 1 51 ? -2.547 16.75 2.982 1 93.94 51 LEU B CA 1
ATOM 1725 C C . LEU B 1 51 ? -2.047 16.109 1.691 1 93.94 51 LEU B C 1
ATOM 1727 O O . LEU B 1 51 ? -2.562 15.07 1.268 1 93.94 51 LEU B O 1
ATOM 1731 N N . GLU B 1 52 ? -1.08 16.688 1.112 1 92.75 52 GLU B N 1
ATOM 1732 C CA . GLU B 1 52 ? -0.466 16.109 -0.075 1 92.75 52 GLU B CA 1
ATOM 1733 C C . GLU B 1 52 ? 0.159 14.75 0.242 1 92.75 52 GLU B C 1
ATOM 1735 O O . GLU B 1 52 ? 0.047 13.805 -0.548 1 92.75 52 GLU B O 1
ATOM 1740 N N . SER B 1 53 ? 0.778 14.695 1.355 1 94.94 53 SER B N 1
ATOM 1741 C CA . SER B 1 53 ? 1.366 13.43 1.783 1 94.94 53 SER B CA 1
ATOM 1742 C C . SER B 1 53 ? 0.295 12.359 1.99 1 94.94 53 SER B C 1
ATOM 1744 O O . SER B 1 53 ? 0.459 11.219 1.561 1 94.94 53 SER B O 1
ATOM 1746 N N . ILE B 1 54 ? -0.763 12.719 2.607 1 95.12 54 ILE B N 1
ATOM 1747 C CA . ILE B 1 54 ? -1.871 11.805 2.84 1 95.12 54 ILE B CA 1
ATOM 1748 C C . ILE B 1 54 ? -2.441 11.328 1.504 1 95.12 54 ILE B C 1
ATOM 1750 O O . ILE B 1 54 ? -2.701 10.141 1.318 1 95.12 54 ILE B O 1
ATOM 1754 N N . GLY B 1 55 ? -2.561 12.25 0.604 1 94.69 55 GLY B N 1
ATOM 1755 C CA . GLY B 1 55 ? -3.041 11.883 -0.717 1 94.69 55 GLY B CA 1
ATOM 1756 C C . GLY B 1 55 ? -2.123 10.906 -1.435 1 94.69 55 GLY B C 1
ATOM 1757 O O . GLY B 1 55 ? -2.584 9.906 -1.988 1 94.69 55 GLY B O 1
ATOM 1758 N N . THR B 1 56 ? -0.884 11.148 -1.44 1 94.62 56 THR B N 1
ATOM 1759 C CA . THR B 1 56 ? 0.109 10.32 -2.115 1 94.62 56 THR B CA 1
ATOM 1760 C C . THR B 1 56 ? 0.149 8.922 -1.506 1 94.62 56 THR B C 1
ATOM 1762 O O . THR B 1 56 ? 0.093 7.926 -2.227 1 94.62 56 THR B O 1
ATOM 1765 N N . LEU B 1 57 ? 0.149 8.859 -0.24 1 95 57 LEU B N 1
ATOM 1766 C CA . LEU B 1 57 ? 0.243 7.582 0.463 1 95 57 LEU B CA 1
ATOM 1767 C C . LEU B 1 57 ? -1.043 6.777 0.303 1 95 57 LEU B C 1
ATOM 1769 O O . LEU B 1 57 ? -1 5.555 0.168 1 95 57 LEU B O 1
ATOM 1773 N N . SER B 1 58 ? -2.164 7.469 0.321 1 96.38 58 SER B N 1
ATOM 1774 C CA . SER B 1 58 ? -3.434 6.781 0.103 1 96.38 58 SER B CA 1
ATOM 1775 C C . SER B 1 58 ? -3.502 6.176 -1.295 1 96.38 58 SER B C 1
ATOM 1777 O O . SER B 1 58 ? -3.979 5.051 -1.467 1 96.38 58 SER B O 1
ATOM 1779 N N . ALA B 1 59 ? -3.033 6.898 -2.236 1 94.5 59 ALA B N 1
ATOM 1780 C CA . ALA B 1 59 ? -3.037 6.406 -3.611 1 94.5 59 ALA B CA 1
ATOM 1781 C C . ALA B 1 59 ? -2.213 5.129 -3.738 1 94.5 59 ALA B C 1
ATOM 1783 O O . ALA B 1 59 ? -2.652 4.156 -4.359 1 94.5 59 ALA B O 1
ATOM 1784 N N . GLN B 1 60 ? -1.086 5.148 -3.186 1 94.31 60 GLN B N 1
ATOM 1785 C CA . GLN B 1 60 ? -0.269 3.939 -3.205 1 94.31 60 GLN B CA 1
ATOM 17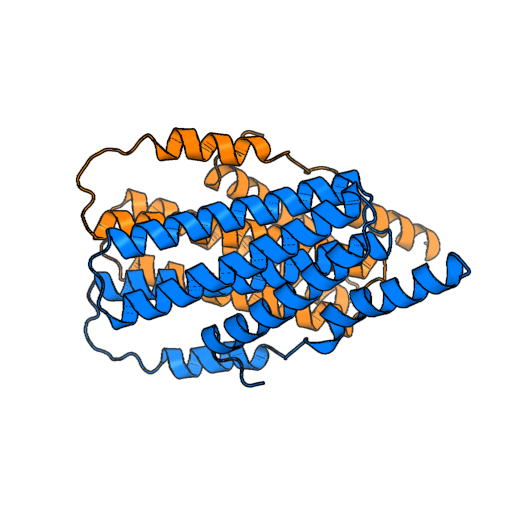86 C C . GLN B 1 60 ? -0.978 2.785 -2.502 1 94.31 60 GLN B C 1
ATOM 1788 O O . GLN B 1 60 ? -1.003 1.663 -3.01 1 94.31 60 GLN B O 1
ATOM 1793 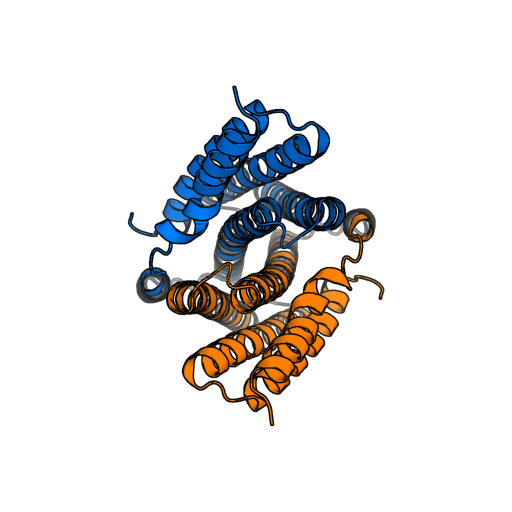N N . GLY B 1 61 ? -1.495 3.104 -1.316 1 96.38 61 GLY B N 1
ATOM 1794 C CA . GLY B 1 61 ? -2.186 2.08 -0.549 1 96.38 61 GLY B CA 1
ATOM 1795 C C . GLY B 1 61 ? -3.322 1.429 -1.312 1 96.38 61 GLY B C 1
ATOM 1796 O O . GLY B 1 61 ? -3.461 0.203 -1.306 1 96.38 61 GLY B O 1
ATOM 1797 N N . LEU B 1 62 ? -4.059 2.268 -1.938 1 96.75 62 LEU B N 1
ATOM 1798 C CA . LEU B 1 62 ? -5.188 1.753 -2.707 1 96.75 62 LEU B CA 1
ATOM 1799 C C . LEU B 1 62 ? -4.707 0.869 -3.854 1 96.75 62 LEU B C 1
ATOM 1801 O O . LEU B 1 62 ? -5.207 -0.243 -4.039 1 96.75 62 LEU B O 1
ATOM 1805 N N . TYR B 1 63 ? -3.756 1.323 -4.594 1 94.56 63 TYR B N 1
ATOM 1806 C CA . TYR B 1 63 ? -3.232 0.577 -5.734 1 94.56 63 TYR B CA 1
ATOM 1807 C C . TYR B 1 63 ? -2.631 -0.75 -5.285 1 94.56 63 TYR B C 1
ATOM 1809 O O . TYR B 1 63 ? -2.936 -1.801 -5.855 1 94.56 63 TYR B O 1
ATOM 1817 N N . LEU B 1 64 ? -1.859 -0.659 -4.289 1 95.75 64 LEU B N 1
ATOM 1818 C 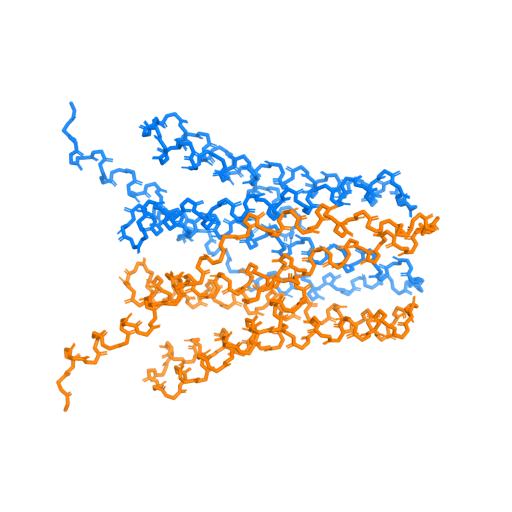CA . LEU B 1 64 ? -1.177 -1.865 -3.838 1 95.75 64 LEU B CA 1
ATOM 1819 C C . LEU B 1 64 ? -2.17 -2.869 -3.262 1 95.75 64 LEU B C 1
ATOM 1821 O O . LEU B 1 64 ? -2.002 -4.078 -3.426 1 95.75 64 LEU B O 1
ATOM 1825 N N . THR B 1 65 ? -3.133 -2.359 -2.508 1 97.12 65 THR B N 1
ATOM 1826 C CA . THR B 1 65 ? -4.145 -3.271 -1.984 1 97.12 65 THR B CA 1
ATOM 1827 C C . THR B 1 65 ? -4.859 -3.994 -3.121 1 97.12 65 THR B C 1
ATOM 1829 O O . THR B 1 65 ? -5.027 -5.215 -3.082 1 97.12 65 THR B O 1
ATOM 1832 N N . TYR B 1 66 ? -5.219 -3.271 -4.109 1 95.75 66 TYR B N 1
ATOM 1833 C CA . TYR B 1 66 ? -5.875 -3.84 -5.277 1 95.75 66 TYR B CA 1
ATOM 1834 C C . TYR B 1 66 ? -5.02 -4.926 -5.914 1 95.75 66 TYR B C 1
ATOM 1836 O O . TYR B 1 66 ? -5.492 -6.043 -6.148 1 95.75 66 TYR B O 1
ATOM 1844 N N . MET B 1 67 ? -3.795 -4.629 -6.168 1 92.69 67 MET B N 1
ATOM 1845 C CA . MET B 1 67 ? -2.875 -5.562 -6.812 1 92.69 67 MET B CA 1
ATOM 1846 C C . MET B 1 67 ? -2.625 -6.777 -5.926 1 92.69 67 MET B C 1
ATOM 1848 O O . MET B 1 67 ? -2.582 -7.91 -6.418 1 92.69 67 MET B O 1
ATOM 1852 N N . SER B 1 68 ? -2.465 -6.527 -4.664 1 93.31 68 SER B N 1
ATOM 1853 C CA . SER B 1 68 ? -2.158 -7.602 -3.725 1 93.31 68 SER B CA 1
ATOM 1854 C C . SER B 1 68 ? -3.307 -8.602 -3.633 1 93.31 68 SER B C 1
ATOM 1856 O O . SER B 1 68 ? -3.086 -9.812 -3.67 1 93.31 68 SER B O 1
ATOM 1858 N N . ILE B 1 69 ? -4.484 -8.078 -3.49 1 94.62 69 ILE B N 1
ATOM 1859 C CA . ILE B 1 69 ? -5.648 -8.953 -3.438 1 94.62 69 ILE B CA 1
ATOM 1860 C C . ILE B 1 69 ? -5.738 -9.766 -4.727 1 94.62 69 ILE B C 1
ATOM 1862 O O . ILE B 1 69 ? -5.961 -10.977 -4.691 1 94.62 69 ILE B O 1
ATOM 1866 N N . GLY B 1 70 ? -5.508 -9.109 -5.836 1 90.25 70 GLY B N 1
ATOM 1867 C CA . GLY B 1 70 ? -5.562 -9.773 -7.125 1 90.25 70 GLY B CA 1
ATOM 1868 C C . GLY B 1 70 ? -4.496 -10.844 -7.293 1 90.25 70 GLY B C 1
ATOM 1869 O O . GLY B 1 70 ? -4.805 -11.984 -7.645 1 90.25 70 GLY B O 1
ATOM 1870 N N . THR B 1 71 ? -3.273 -10.516 -6.973 1 87.75 71 THR B N 1
ATOM 1871 C CA . THR B 1 71 ? -2.162 -11.438 -7.188 1 87.75 71 THR B CA 1
ATOM 1872 C C . THR B 1 71 ? -2.258 -12.625 -6.234 1 87.75 71 THR B C 1
ATOM 1874 O O . THR B 1 71 ? -1.936 -13.758 -6.613 1 87.75 71 THR B O 1
ATOM 1877 N N . LEU B 1 72 ? -2.658 -12.367 -5.055 1 89.38 72 LEU B N 1
ATOM 1878 C CA . LEU B 1 72 ? -2.836 -13.469 -4.113 1 89.38 72 LEU B CA 1
ATOM 1879 C C . LEU B 1 72 ? -3.939 -14.414 -4.578 1 89.38 72 LEU B C 1
ATOM 1881 O O . LEU B 1 72 ? -3.801 -15.633 -4.484 1 89.38 72 LEU B O 1
ATOM 1885 N N . SER B 1 73 ? -4.98 -13.875 -5.016 1 90.38 73 SER B N 1
ATOM 1886 C CA . SER B 1 73 ? -6.082 -14.68 -5.531 1 90.38 73 SER B CA 1
ATOM 1887 C C . SER B 1 73 ? -5.637 -15.531 -6.715 1 90.38 73 SER B C 1
ATOM 1889 O O . SER B 1 73 ? -5.992 -16.719 -6.805 1 90.38 73 SER B O 1
ATOM 1891 N N . ASP B 1 74 ? -4.832 -14.977 -7.531 1 82.81 74 ASP B N 1
ATOM 1892 C CA . ASP B 1 74 ? -4.262 -15.727 -8.648 1 82.81 74 ASP B CA 1
ATOM 1893 C C . ASP B 1 74 ? -3.371 -16.859 -8.141 1 82.81 74 ASP B C 1
ATOM 1895 O O . ASP B 1 74 ? -3.398 -17.969 -8.688 1 82.81 74 ASP B O 1
ATOM 1899 N N . GLY B 1 75 ? -2.605 -16.484 -7.215 1 82.75 75 GLY B N 1
ATOM 1900 C CA . GLY B 1 75 ? -1.759 -17.5 -6.621 1 82.75 75 GLY B CA 1
ATOM 1901 C C . GLY B 1 75 ? -2.545 -18.656 -6.031 1 82.75 75 GLY B C 1
ATOM 1902 O O . GLY B 1 75 ? -2.121 -19.812 -6.121 1 82.75 75 GLY B O 1
ATOM 1903 N N . PHE B 1 76 ? -3.664 -18.375 -5.445 1 85.88 76 PHE B N 1
ATOM 1904 C CA . PHE B 1 76 ? -4.52 -19.406 -4.883 1 85.88 76 PHE B CA 1
ATOM 1905 C C . PHE B 1 76 ? -5.109 -20.281 -5.98 1 85.88 76 PHE B C 1
ATOM 1907 O O . PHE B 1 76 ? -5.051 -21.516 -5.902 1 85.88 76 PHE B O 1
ATOM 1914 N N . VAL B 1 77 ? -5.578 -19.688 -6.98 1 82.38 77 VAL B N 1
ATOM 1915 C CA . VAL B 1 77 ? -6.238 -20.406 -8.062 1 82.38 77 VAL B CA 1
ATOM 1916 C C . VAL B 1 77 ? -5.215 -21.25 -8.82 1 82.38 77 VAL B C 1
ATOM 1918 O O . VAL B 1 77 ? -5.52 -22.359 -9.266 1 82.38 77 VAL B O 1
ATOM 1921 N N . SER B 1 78 ? -3.996 -20.766 -8.914 1 79.06 78 SER B N 1
ATOM 1922 C CA . SER B 1 78 ? -2.945 -21.484 -9.625 1 79.06 78 SER B CA 1
ATOM 1923 C C . SER B 1 78 ? -2.258 -22.5 -8.719 1 79.06 78 SER B C 1
ATOM 1925 O O . SER B 1 78 ? -1.354 -23.219 -9.156 1 79.06 78 SER B O 1
ATOM 1927 N N . GLN B 1 79 ? -2.576 -22.531 -7.465 1 80.88 79 GLN B N 1
ATOM 1928 C CA . GLN B 1 79 ? -2.102 -23.469 -6.465 1 80.88 79 GLN B CA 1
ATOM 1929 C C . GLN B 1 79 ? -0.657 -23.188 -6.07 1 80.88 79 GLN B C 1
ATOM 1931 O O . GLN B 1 79 ? 0.066 -24.078 -5.633 1 80.88 79 GLN B O 1
ATOM 1936 N N . ALA B 1 80 ? -0.333 -21.922 -6.289 1 77.75 80 ALA B N 1
ATOM 1937 C CA . ALA B 1 80 ? 0.953 -21.5 -5.75 1 77.75 80 ALA B CA 1
ATOM 1938 C C . ALA B 1 80 ? 0.88 -21.312 -4.234 1 77.75 80 ALA B C 1
ATOM 1940 O O . ALA B 1 80 ? 1.888 -21.453 -3.539 1 77.75 80 ALA B O 1
ATOM 1941 N N . TYR B 1 81 ? -0.3 -20.953 -3.791 1 84.44 81 TYR B N 1
ATOM 1942 C CA . TYR B 1 81 ? -0.562 -20.828 -2.363 1 84.44 81 TYR B CA 1
ATOM 1943 C C . TYR B 1 81 ? -1.708 -21.734 -1.934 1 84.44 81 TYR B C 1
ATOM 1945 O O . TYR B 1 81 ? -2.701 -21.875 -2.652 1 84.44 81 TYR B O 1
ATOM 1953 N N . ASP B 1 82 ? -1.475 -22.359 -0.801 1 88.19 82 ASP B N 1
ATOM 1954 C CA . ASP B 1 82 ? -2.543 -23.203 -0.284 1 88.19 82 ASP B CA 1
ATOM 1955 C C . ASP B 1 82 ? -3.615 -22.375 0.417 1 88.19 82 ASP B C 1
ATOM 1957 O O . ASP B 1 82 ? -3.488 -21.156 0.524 1 88.19 82 ASP B O 1
ATOM 1961 N N . LYS B 1 83 ? -4.637 -23.031 0.827 1 93.06 83 LYS B N 1
ATOM 1962 C CA . LYS B 1 83 ? -5.809 -22.391 1.423 1 93.06 83 LYS B CA 1
ATOM 1963 C C . LYS B 1 83 ? -5.43 -21.609 2.676 1 93.06 83 LYS B C 1
ATOM 1965 O O . LYS B 1 83 ? -5.785 -20.438 2.814 1 93.06 83 LYS B O 1
ATOM 1970 N N . GLU B 1 84 ? -4.766 -22.203 3.547 1 92.81 84 GLU B N 1
ATOM 1971 C CA . GLU B 1 84 ? -4.422 -21.594 4.832 1 92.81 84 GLU B CA 1
ATOM 1972 C C . GLU B 1 84 ? -3.557 -20.359 4.645 1 92.81 84 GLU B C 1
ATOM 1974 O O . GLU B 1 84 ? -3.842 -19.297 5.219 1 92.81 84 GLU B O 1
ATOM 1979 N N . THR B 1 85 ? -2.568 -20.438 3.785 1 91.69 85 THR B N 1
ATOM 1980 C CA . THR B 1 85 ? -1.695 -19.297 3.482 1 91.69 85 THR B CA 1
ATOM 1981 C C . THR B 1 85 ? -2.488 -18.156 2.854 1 91.69 85 THR B C 1
ATOM 1983 O O . THR B 1 85 ? -2.346 -17 3.256 1 91.69 85 THR B O 1
ATOM 1986 N N . THR B 1 86 ? -3.291 -18.5 1.965 1 92.94 86 THR B N 1
ATOM 1987 C CA . THR B 1 86 ? -4.086 -17.5 1.271 1 92.94 86 THR B CA 1
ATOM 1988 C C . THR B 1 86 ? -5.031 -16.797 2.24 1 92.94 86 THR B C 1
ATOM 1990 O O . THR B 1 86 ? -5.137 -15.562 2.23 1 92.94 86 THR B O 1
ATOM 1993 N N . GLU B 1 87 ? -5.645 -17.547 3.096 1 94.88 87 GLU B N 1
ATOM 1994 C CA . GLU B 1 87 ? -6.574 -16.969 4.066 1 94.88 87 GLU B CA 1
ATOM 1995 C C . GLU B 1 87 ? -5.859 -16.016 5.02 1 94.88 87 GLU B C 1
ATOM 1997 O O . GLU B 1 87 ? -6.355 -14.93 5.301 1 94.88 87 GLU B O 1
ATOM 2002 N N . ASN B 1 88 ? -4.773 -16.422 5.43 1 91.69 88 ASN B N 1
ATOM 2003 C CA . ASN B 1 88 ? -4.02 -15.602 6.379 1 91.69 88 ASN B CA 1
ATOM 2004 C C . ASN B 1 88 ? -3.562 -14.289 5.75 1 91.69 88 ASN B C 1
ATOM 2006 O O . ASN B 1 88 ? -3.742 -13.219 6.34 1 91.69 88 ASN B O 1
ATOM 2010 N N . ILE B 1 89 ? -3.033 -14.391 4.582 1 91.5 89 ILE B N 1
ATOM 2011 C CA . ILE B 1 89 ? -2.512 -13.203 3.914 1 91.5 89 ILE B CA 1
ATOM 2012 C C . ILE B 1 89 ? -3.664 -12.281 3.525 1 91.5 89 ILE B C 1
ATOM 2014 O O . ILE B 1 89 ? -3.598 -11.062 3.746 1 91.5 89 ILE B O 1
ATOM 2018 N N . MET B 1 90 ? -4.703 -12.844 3.029 1 95 90 MET B N 1
ATOM 2019 C CA . MET B 1 90 ? -5.855 -12.047 2.623 1 95 90 MET B CA 1
ATOM 2020 C C . MET B 1 90 ? -6.48 -11.344 3.822 1 95 90 MET B C 1
ATOM 2022 O O . MET B 1 90 ? -6.887 -10.18 3.727 1 95 90 MET B O 1
ATOM 2026 N N . THR B 1 91 ? -6.566 -12.016 4.891 1 94.94 91 THR B N 1
ATOM 2027 C CA . THR B 1 91 ? -7.094 -11.422 6.113 1 94.94 91 THR B CA 1
ATOM 2028 C C . THR B 1 91 ? -6.25 -10.219 6.535 1 94.94 91 THR B C 1
ATOM 2030 O O . THR B 1 91 ? -6.785 -9.195 6.953 1 94.94 91 THR B O 1
ATOM 2033 N N . SER B 1 92 ? -4.984 -10.336 6.352 1 91.56 92 SER B N 1
ATOM 2034 C CA . SER B 1 92 ? -4.102 -9.219 6.656 1 91.56 92 SER B CA 1
ATOM 2035 C C . SER B 1 92 ? -4.391 -8.023 5.754 1 91.56 92 SER B C 1
ATOM 2037 O O . SER B 1 92 ? -4.438 -6.883 6.223 1 91.56 92 SER B O 1
ATOM 2039 N N . TYR B 1 93 ? -4.59 -8.328 4.492 1 95.06 93 TYR B N 1
ATOM 2040 C CA . TYR B 1 93 ? -4.898 -7.254 3.555 1 95.06 93 TYR B CA 1
ATOM 2041 C C . TYR B 1 93 ? -6.203 -6.559 3.934 1 95.06 93 TYR B C 1
ATOM 2043 O O . TYR B 1 93 ? -6.277 -5.328 3.936 1 95.06 93 TYR B O 1
ATOM 2051 N N . VAL B 1 94 ? -7.176 -7.324 4.289 1 96.88 94 VAL B N 1
ATOM 2052 C CA . VAL B 1 94 ? -8.492 -6.797 4.641 1 96.88 94 VAL B CA 1
ATOM 2053 C C . VAL B 1 94 ? -8.383 -5.965 5.918 1 96.88 94 VAL B C 1
ATOM 2055 O O . VAL B 1 94 ? -8.891 -4.84 5.977 1 96.88 94 VAL B O 1
ATOM 2058 N N . ASN B 1 95 ? -7.711 -6.461 6.855 1 93.44 95 ASN B N 1
ATOM 2059 C CA . ASN B 1 95 ? -7.59 -5.766 8.133 1 93.44 95 ASN B CA 1
ATOM 2060 C C . ASN B 1 95 ? -6.816 -4.457 7.984 1 93.44 95 ASN B C 1
ATOM 2062 O O . ASN B 1 95 ? -7.211 -3.432 8.539 1 93.44 95 ASN B O 1
ATOM 2066 N N . LEU B 1 96 ? -5.746 -4.496 7.25 1 93.44 96 LEU B N 1
ATOM 2067 C CA . LEU B 1 96 ? -4.977 -3.281 7.016 1 93.44 96 LEU B CA 1
ATOM 2068 C C . LEU B 1 96 ? -5.82 -2.232 6.297 1 93.44 96 LEU B C 1
ATOM 2070 O O . LEU B 1 96 ? -5.727 -1.04 6.602 1 93.44 96 LEU B O 1
ATOM 2074 N N . SER B 1 97 ? -6.594 -2.695 5.387 1 97.38 97 SER B N 1
ATOM 2075 C CA . SER B 1 97 ? -7.477 -1.786 4.66 1 97.38 97 SER B CA 1
ATOM 2076 C C . SER B 1 97 ? -8.516 -1.168 5.59 1 97.38 97 SER B C 1
ATOM 2078 O O . SER B 1 97 ? -8.844 0.015 5.465 1 97.38 97 SER B O 1
ATOM 2080 N N . LYS B 1 98 ? -9.016 -1.975 6.496 1 97.25 98 LYS B N 1
ATOM 2081 C CA . LYS B 1 98 ? -9.977 -1.457 7.469 1 97.25 98 LYS B CA 1
ATOM 2082 C C . LYS B 1 98 ? -9.344 -0.389 8.352 1 97.25 98 LYS B C 1
ATOM 2084 O O . LYS B 1 98 ? -9.961 0.641 8.633 1 97.25 98 LYS B O 1
ATOM 2089 N N . ILE B 1 99 ? -8.156 -0.61 8.742 1 94.62 99 ILE B N 1
ATOM 2090 C CA . ILE B 1 99 ? -7.438 0.337 9.586 1 94.62 99 ILE B CA 1
ATOM 2091 C C . ILE B 1 99 ? -7.258 1.658 8.844 1 94.62 99 ILE B C 1
ATOM 2093 O O . ILE B 1 99 ? -7.508 2.73 9.398 1 94.62 99 ILE B O 1
ATOM 2097 N N . CYS B 1 100 ? -6.891 1.574 7.645 1 96.69 100 CYS B N 1
ATOM 2098 C CA . CYS B 1 100 ? -6.691 2.781 6.848 1 96.69 100 CYS B CA 1
ATOM 2099 C C . CYS B 1 100 ? -8.016 3.492 6.594 1 96.69 100 CYS B C 1
ATOM 2101 O O . CYS B 1 100 ? -8.102 4.715 6.707 1 96.69 100 CYS B O 1
ATOM 2103 N N . LYS B 1 101 ? -9 2.723 6.266 1 98.12 101 LYS B N 1
ATOM 2104 C CA . LYS B 1 101 ? -10.32 3.303 6.059 1 98.12 101 LYS B CA 1
ATOM 2105 C C . LYS B 1 101 ? -10.805 4.039 7.305 1 98.12 101 LYS B C 1
ATOM 2107 O O . LYS B 1 101 ? -11.297 5.164 7.215 1 98.12 101 LYS B O 1
ATOM 2112 N N . ASP B 1 102 ? -10.617 3.443 8.438 1 96.44 102 ASP B N 1
ATOM 2113 C CA . ASP B 1 102 ? -11.039 4.039 9.695 1 96.44 102 ASP B CA 1
ATOM 2114 C C . ASP B 1 102 ? -10.258 5.32 9.992 1 96.44 102 ASP B C 1
ATOM 2116 O O . ASP B 1 102 ? -10.82 6.297 10.484 1 96.44 102 ASP B O 1
ATOM 2120 N N . GLN B 1 103 ? -9.008 5.293 9.711 1 94.75 103 GLN B N 1
ATOM 2121 C CA . GLN B 1 103 ? -8.188 6.48 9.922 1 94.75 103 GLN B CA 1
ATOM 2122 C C . GLN B 1 103 ? -8.641 7.629 9.023 1 94.75 103 GLN B C 1
ATOM 2124 O O . GLN B 1 103 ? -8.688 8.781 9.461 1 94.75 103 GLN B O 1
ATOM 2129 N N . ILE B 1 104 ? -8.969 7.309 7.812 1 97.69 104 ILE B N 1
ATOM 2130 C CA . ILE B 1 104 ? -9.461 8.312 6.879 1 97.69 104 ILE B CA 1
ATOM 2131 C C . ILE B 1 104 ? -10.805 8.852 7.363 1 97.69 104 ILE B C 1
ATOM 2133 O O . ILE B 1 104 ? -11.055 10.062 7.312 1 97.69 104 ILE B O 1
ATOM 2137 N N . SER B 1 105 ? -11.609 7.961 7.828 1 98 105 SER B N 1
ATOM 2138 C CA . SER B 1 105 ? -12.891 8.375 8.383 1 98 105 SER B CA 1
ATOM 2139 C C . SER B 1 105 ? -12.711 9.336 9.547 1 98 105 SER B C 1
ATOM 2141 O O . SER B 1 105 ? -13.398 10.359 9.633 1 98 105 SER B O 1
ATOM 2143 N N . THR B 1 106 ? -11.781 9.047 10.422 1 96 106 THR B N 1
ATOM 2144 C CA . THR B 1 106 ? -11.477 9.906 11.555 1 96 106 THR B CA 1
ATOM 2145 C C . THR B 1 106 ? -10.969 11.266 11.086 1 96 106 THR B C 1
ATOM 2147 O O . THR B 1 106 ? -11.375 12.305 11.617 1 96 106 THR B O 1
ATOM 2150 N N . LEU B 1 107 ? -10.164 11.273 10.109 1 95.75 107 LEU B N 1
ATOM 2151 C CA . LEU B 1 107 ? -9.625 12.516 9.547 1 95.75 107 LEU B CA 1
ATOM 2152 C C . LEU B 1 107 ? -10.742 13.383 8.984 1 95.75 107 LEU B C 1
ATOM 2154 O O . LEU B 1 107 ? -10.742 14.602 9.164 1 95.75 107 LEU B O 1
ATOM 2158 N N . ILE B 1 108 ? -11.664 12.758 8.305 1 97.06 108 ILE B N 1
ATOM 2159 C CA . ILE B 1 108 ? -12.789 13.477 7.723 1 97.06 108 ILE B CA 1
ATOM 2160 C C . ILE B 1 108 ? -13.617 14.125 8.828 1 97.06 108 ILE B C 1
ATOM 2162 O O . ILE B 1 108 ? -14.047 15.273 8.695 1 97.06 108 ILE B O 1
ATOM 2166 N N . LYS B 1 109 ? -13.742 13.477 9.875 1 96.06 109 LYS B N 1
ATOM 2167 C CA . LYS B 1 109 ? -14.617 13.914 10.961 1 96.06 109 LYS B CA 1
ATOM 2168 C C . LYS B 1 109 ? -13.922 14.961 11.836 1 96.06 109 LYS B C 1
ATOM 2170 O O . LYS B 1 109 ? -14.547 15.93 12.258 1 96.06 109 LYS B O 1
ATOM 2175 N N . GLU B 1 110 ? -12.648 14.773 12.039 1 93.44 110 GLU B N 1
ATOM 2176 C CA . GLU B 1 110 ? -11.977 15.547 13.086 1 93.44 110 GLU B CA 1
ATOM 2177 C C . GLU B 1 110 ? -11 16.547 12.492 1 93.44 110 GLU B C 1
ATOM 2179 O O . GLU B 1 110 ? -10.562 17.484 13.172 1 93.44 110 GLU B O 1
ATOM 2184 N N . GLY B 1 111 ? -10.641 16.328 11.242 1 91.12 111 GLY B N 1
ATOM 2185 C CA . GLY B 1 111 ? -9.656 17.219 10.633 1 91.12 111 GLY B CA 1
ATOM 2186 C C . GLY B 1 111 ? -10.234 18.547 10.188 1 91.12 111 GLY B C 1
ATOM 2187 O O . GLY B 1 111 ? -11.414 18.625 9.844 1 91.12 111 GLY B O 1
ATOM 2188 N N . ASN B 1 112 ? -9.445 19.625 10.32 1 91.19 112 ASN B N 1
ATOM 2189 C CA . ASN B 1 112 ? -9.781 20.891 9.695 1 91.19 112 ASN B CA 1
ATOM 2190 C C . ASN B 1 112 ? -9.453 20.891 8.211 1 91.19 112 ASN B C 1
ATOM 2192 O O . ASN B 1 112 ? -8.336 21.25 7.812 1 91.19 112 ASN B O 1
ATOM 2196 N N . LEU B 1 113 ? -10.5 20.531 7.508 1 93.44 113 LEU B N 1
ATOM 2197 C CA . LEU B 1 113 ? -10.312 20.312 6.078 1 93.44 113 LEU B CA 1
ATOM 2198 C C . LEU B 1 113 ? -11.281 21.156 5.258 1 93.44 113 LEU B C 1
ATOM 2200 O O . LEU B 1 113 ? -12.391 21.453 5.711 1 93.44 113 LEU B O 1
ATOM 2204 N N . SER B 1 114 ? -10.797 21.531 4.133 1 92.19 114 SER B N 1
ATOM 2205 C CA . SER B 1 114 ? -11.711 22.156 3.188 1 92.19 114 SER B CA 1
ATOM 2206 C C . SER B 1 114 ? -12.773 21.188 2.705 1 92.19 114 SER B C 1
ATOM 2208 O O . SER B 1 114 ? -12.625 19.969 2.857 1 92.19 114 SER B O 1
ATOM 2210 N N . ALA B 1 115 ? -13.82 21.688 2.16 1 94.19 115 ALA B N 1
ATOM 2211 C CA . ALA B 1 115 ? -14.875 20.844 1.61 1 94.19 115 ALA B CA 1
ATOM 2212 C C . ALA B 1 115 ? -14.344 19.953 0.492 1 94.19 115 ALA B C 1
ATOM 2214 O O . ALA B 1 115 ? -14.727 18.781 0.384 1 94.19 115 ALA B O 1
ATOM 2215 N N . ASP B 1 116 ? -13.469 20.438 -0.303 1 90.81 116 ASP B N 1
ATOM 2216 C CA . ASP B 1 116 ? -12.891 19.688 -1.411 1 90.81 116 ASP B CA 1
ATOM 2217 C C . ASP B 1 116 ? -12.008 18.547 -0.901 1 90.81 116 ASP B C 1
ATOM 2219 O O . ASP B 1 116 ? -12.023 17.453 -1.443 1 90.81 116 ASP B O 1
ATOM 2223 N N . ASP B 1 117 ? -11.281 18.891 0.128 1 93.44 117 ASP B N 1
ATOM 2224 C CA . ASP B 1 117 ? -10.438 17.859 0.708 1 93.44 117 ASP B CA 1
ATOM 2225 C C . ASP B 1 117 ? -11.273 16.734 1.315 1 93.44 117 ASP B C 1
ATOM 2227 O O . ASP B 1 117 ? -10.945 15.555 1.17 1 93.44 117 ASP B O 1
ATOM 2231 N N . LYS B 1 118 ? -12.328 17.078 1.98 1 96.25 118 LYS B N 1
ATOM 2232 C CA . LYS B 1 118 ? -13.211 16.078 2.562 1 96.25 118 LYS B CA 1
ATOM 2233 C C . LYS B 1 118 ? -13.836 15.203 1.481 1 96.25 118 LYS B C 1
ATOM 2235 O O . LYS B 1 118 ? -13.945 13.984 1.646 1 96.25 118 LYS B O 1
ATOM 2240 N N . LYS B 1 119 ? -14.211 15.797 0.416 1 95.06 119 LYS B N 1
ATOM 2241 C CA . LYS B 1 119 ? -14.781 15.039 -0.691 1 95.06 119 LYS B CA 1
ATOM 2242 C C . LYS B 1 119 ? -13.781 14.031 -1.25 1 95.06 119 LYS B C 1
ATOM 2244 O O . LYS B 1 119 ? -14.133 12.875 -1.51 1 95.06 119 LYS B O 1
ATOM 2249 N N . PHE B 1 120 ? -12.594 14.469 -1.459 1 94.06 120 PHE B N 1
ATOM 2250 C CA . PHE B 1 120 ? -11.547 13.602 -1.977 1 94.06 120 PHE B CA 1
ATOM 2251 C C . PHE B 1 120 ? -11.289 12.438 -1.021 1 94.06 120 PHE B C 1
ATOM 2253 O O . PHE B 1 120 ? -11.172 11.289 -1.449 1 94.06 120 PHE B O 1
ATOM 2260 N N . LEU B 1 121 ? -11.266 12.766 0.26 1 96.62 121 LEU B N 1
ATOM 2261 C CA . LEU B 1 121 ? -11.016 11.734 1.263 1 96.62 121 LEU B CA 1
ATOM 2262 C C . LEU B 1 121 ? -12.18 10.758 1.346 1 96.62 121 LEU B C 1
ATOM 2264 O O . LEU B 1 121 ? -11.984 9.57 1.603 1 96.62 121 LEU B O 1
ATOM 2268 N N . LYS B 1 122 ? -13.336 11.188 1.128 1 97.88 122 LYS B N 1
ATOM 2269 C CA . LYS B 1 122 ? -14.484 10.289 1.105 1 97.88 122 LYS B CA 1
ATOM 2270 C C . LYS B 1 122 ? -14.398 9.305 -0.054 1 97.88 122 LYS B C 1
ATOM 2272 O O . LYS B 1 122 ? -14.828 8.156 0.066 1 97.88 122 LYS B O 1
ATOM 2277 N N . GLU B 1 123 ? -13.836 9.734 -1.168 1 97.12 123 GLU B N 1
ATOM 2278 C CA . GLU B 1 123 ? -13.602 8.82 -2.285 1 97.12 123 GLU B CA 1
ATOM 2279 C C . GLU B 1 123 ? -12.594 7.738 -1.914 1 97.12 123 GLU B C 1
ATOM 2281 O O . GLU B 1 123 ? -12.773 6.566 -2.25 1 97.12 123 GLU B O 1
ATOM 2286 N N . ILE B 1 124 ? -11.594 8.18 -1.242 1 97.69 124 ILE B N 1
ATOM 2287 C CA . ILE B 1 124 ? -10.586 7.234 -0.785 1 97.69 124 ILE B CA 1
ATOM 2288 C C . ILE B 1 124 ? -11.211 6.23 0.177 1 97.69 124 ILE B C 1
ATOM 2290 O O . ILE B 1 124 ? -11.031 5.02 0.03 1 97.69 124 ILE B O 1
ATOM 2294 N N . GLU B 1 125 ? -11.969 6.738 1.103 1 98.31 125 GLU B N 1
ATOM 2295 C CA . GLU B 1 125 ? -12.648 5.902 2.088 1 98.31 125 GLU B CA 1
ATOM 2296 C C . GLU B 1 125 ? -13.562 4.883 1.409 1 98.31 125 GLU B C 1
ATOM 2298 O O . GLU B 1 125 ? -13.531 3.695 1.74 1 98.31 125 GLU B O 1
ATOM 2303 N N . SER B 1 126 ? -14.297 5.332 0.485 1 98.44 126 SER B N 1
ATOM 2304 C CA . SER B 1 126 ? -15.219 4.465 -0.24 1 98.44 126 SER B CA 1
ATOM 2305 C C . SER B 1 126 ? -14.461 3.402 -1.035 1 98.44 126 SER B C 1
ATOM 2307 O O . SER B 1 126 ? -14.898 2.252 -1.112 1 98.44 126 SER B O 1
ATOM 2309 N N . THR B 1 127 ? -13.398 3.773 -1.658 1 98.56 127 THR B N 1
ATOM 2310 C CA . THR B 1 127 ? -12.602 2.832 -2.438 1 98.56 127 THR B CA 1
ATOM 2311 C C . THR B 1 127 ? -12.07 1.712 -1.552 1 98.56 127 THR B C 1
ATOM 2313 O O . THR B 1 127 ? -12.117 0.539 -1.926 1 98.56 127 THR B O 1
ATOM 2316 N N . TYR B 1 128 ? -11.594 2.09 -0.361 1 98.62 128 TYR B N 1
ATOM 2317 C CA . TYR B 1 128 ? -11.188 1.054 0.583 1 98.62 128 TYR B CA 1
ATOM 2318 C C . TYR B 1 128 ? -12.352 0.115 0.892 1 98.62 128 TYR B C 1
ATOM 2320 O O . TYR B 1 128 ? -12.148 -1.087 1.079 1 98.62 128 TYR B O 1
ATOM 2328 N N . GLY B 1 129 ? -13.523 0.663 0.995 1 98.75 129 GLY B N 1
ATOM 2329 C CA . GLY B 1 129 ? -14.688 -0.173 1.22 1 98.75 129 GLY B CA 1
ATOM 2330 C C . GLY B 1 129 ? -14.852 -1.27 0.184 1 98.75 129 GLY B C 1
ATOM 2331 O O . GLY B 1 129 ? -15.086 -2.43 0.531 1 98.75 129 GLY B O 1
ATOM 2332 N N . TYR B 1 130 ? -14.633 -0.94 -1.024 1 98.69 130 TYR B N 1
ATOM 2333 C CA . TYR B 1 130 ? -14.781 -1.918 -2.096 1 98.69 130 TYR B CA 1
ATOM 2334 C C . TYR B 1 130 ? -13.641 -2.932 -2.068 1 98.69 130 TYR B C 1
ATOM 2336 O O . TYR B 1 130 ? -13.852 -4.117 -2.346 1 98.69 130 TYR B O 1
ATOM 2344 N N . LEU B 1 131 ? -12.477 -2.494 -1.788 1 98.69 131 LEU B N 1
ATOM 2345 C CA . LEU B 1 131 ? -11.344 -3.408 -1.689 1 98.69 131 LEU B CA 1
ATOM 2346 C C . LEU B 1 131 ? -11.547 -4.402 -0.552 1 98.69 131 LEU B C 1
ATOM 2348 O O . LEU B 1 131 ? -11.227 -5.59 -0.695 1 98.69 131 LEU B O 1
ATOM 2352 N N . ILE B 1 132 ? -12.062 -3.9 0.574 1 98.69 132 ILE B N 1
ATOM 2353 C CA . ILE B 1 132 ? -12.359 -4.758 1.716 1 98.69 132 ILE B CA 1
ATOM 2354 C C . ILE B 1 132 ? -13.391 -5.809 1.315 1 98.69 132 ILE B C 1
ATOM 2356 O O . ILE B 1 132 ? -13.211 -7 1.58 1 98.69 132 ILE B O 1
ATOM 2360 N N . LEU B 1 133 ? -14.367 -5.359 0.645 1 98.69 133 LEU B N 1
ATOM 2361 C CA . LEU B 1 133 ? -15.414 -6.281 0.205 1 98.69 133 LEU B CA 1
ATOM 2362 C C . LEU B 1 133 ? -14.859 -7.293 -0.794 1 98.69 133 LEU B C 1
ATOM 2364 O O . LEU B 1 133 ? -15.25 -8.461 -0.785 1 98.69 133 LEU B O 1
ATOM 2368 N N . GLN B 1 134 ? -13.984 -6.902 -1.676 1 98.31 134 GLN B N 1
ATOM 2369 C CA . GLN B 1 134 ? -13.312 -7.809 -2.602 1 98.31 134 GLN B CA 1
ATOM 2370 C C . GLN B 1 134 ? -12.562 -8.898 -1.852 1 98.31 134 GLN B C 1
ATOM 2372 O O . GLN B 1 134 ? -12.719 -10.086 -2.152 1 98.31 134 GLN B O 1
ATOM 2377 N N . GLY B 1 135 ? -11.766 -8.477 -0.894 1 98.12 135 GLY B N 1
ATOM 2378 C CA . GLY B 1 135 ? -11.016 -9.43 -0.098 1 98.12 135 GLY B CA 1
ATOM 2379 C C . GLY B 1 135 ? -11.898 -10.383 0.686 1 98.12 135 GLY B C 1
ATOM 2380 O O . GLY B 1 135 ? -11.617 -11.578 0.77 1 98.12 135 GLY B O 1
ATOM 2381 N N . GLN B 1 136 ? -12.969 -9.852 1.239 1 98.31 136 GLN B N 1
ATOM 2382 C CA . GLN B 1 136 ? -13.898 -10.672 2.01 1 98.31 136 GLN B CA 1
ATOM 2383 C C . GLN B 1 136 ? -14.602 -11.695 1.12 1 98.31 136 GLN B C 1
ATOM 2385 O O . GLN B 1 136 ? -14.891 -12.812 1.557 1 98.31 136 GLN B O 1
ATOM 2390 N N . ALA B 1 137 ? -14.859 -11.312 -0.081 1 97.62 137 ALA B N 1
ATOM 2391 C CA . ALA B 1 137 ? -15.508 -12.227 -1.016 1 97.62 137 ALA B CA 1
ATOM 2392 C C . ALA B 1 137 ? -14.625 -13.445 -1.292 1 97.62 137 ALA B C 1
ATOM 2394 O O . ALA B 1 137 ? -15.109 -14.578 -1.313 1 97.62 137 ALA B O 1
ATOM 2395 N N . ILE B 1 138 ? -13.367 -13.258 -1.501 1 96 138 ILE B N 1
ATOM 2396 C CA . ILE B 1 138 ? -12.469 -14.375 -1.772 1 96 138 ILE B CA 1
ATOM 2397 C C . ILE B 1 138 ? -12.312 -15.227 -0.515 1 96 138 ILE B C 1
ATOM 2399 O O . ILE B 1 138 ? -12.234 -16.453 -0.595 1 96 138 ILE B O 1
ATOM 2403 N N . LEU B 1 139 ? -12.234 -14.578 0.616 1 97.38 139 LEU B N 1
ATOM 2404 C CA . LEU B 1 139 ? -12.188 -15.328 1.865 1 97.38 139 LEU B CA 1
ATOM 2405 C C . LEU B 1 139 ? -13.414 -16.219 2.018 1 97.38 139 LEU B C 1
ATOM 2407 O O . LEU B 1 139 ? -13.305 -17.391 2.377 1 97.38 139 LEU B O 1
ATOM 2411 N N . SER B 1 140 ? -14.523 -15.68 1.717 1 97.44 140 SER B N 1
ATOM 2412 C CA . SER B 1 140 ? -15.766 -16.438 1.788 1 97.44 140 SER B CA 1
ATOM 2413 C C . SER B 1 140 ? -15.773 -17.594 0.779 1 97.44 140 SER B C 1
ATOM 2415 O O . SER B 1 140 ? -16.234 -18.688 1.086 1 97.44 140 SER B O 1
ATOM 2417 N N . TYR B 1 141 ? -15.289 -17.344 -0.38 1 95.56 141 TYR B N 1
ATOM 2418 C CA . TYR B 1 141 ? -15.203 -18.391 -1.387 1 95.56 141 TYR B CA 1
ATOM 2419 C C . TYR B 1 141 ? -14.32 -19.531 -0.911 1 95.56 141 TYR B C 1
ATOM 2421 O O . TYR B 1 141 ? -14.664 -20.703 -1.065 1 95.56 141 TYR B O 1
ATOM 2429 N N . ILE B 1 142 ? -13.25 -19.172 -0.411 1 93.75 142 ILE B N 1
ATOM 2430 C CA . ILE B 1 142 ? -12.305 -20.172 0.07 1 93.75 142 ILE B CA 1
ATOM 2431 C C . ILE B 1 142 ? -12.953 -21.016 1.16 1 93.75 142 ILE B C 1
ATOM 2433 O O . ILE B 1 142 ? -12.773 -22.25 1.196 1 93.75 142 ILE B O 1
ATOM 2437 N N . ALA B 1 143 ? -13.695 -20.438 1.965 1 94.81 143 ALA B N 1
ATOM 2438 C CA . ALA B 1 143 ? -14.32 -21.109 3.098 1 94.81 143 ALA B CA 1
ATOM 2439 C C . ALA B 1 143 ? -15.516 -21.938 2.646 1 94.81 143 ALA B C 1
ATOM 2441 O O . ALA B 1 143 ? -15.797 -23 3.215 1 94.81 143 ALA B O 1
ATOM 2442 N N . THR B 1 144 ? -16.234 -21.562 1.598 1 95.31 144 THR B N 1
ATOM 2443 C CA . THR B 1 144 ? -17.547 -22.141 1.343 1 95.31 144 THR B CA 1
ATOM 2444 C C . THR B 1 144 ? -17.594 -22.781 -0.045 1 95.31 144 THR B C 1
ATOM 2446 O O . THR B 1 144 ? -18.5 -23.547 -0.351 1 95.31 144 THR B O 1
ATOM 2449 N N . SER B 1 145 ? -16.734 -22.422 -0.932 1 91.5 145 SER B N 1
ATOM 2450 C CA . SER B 1 145 ? -16.734 -22.797 -2.34 1 91.5 145 SER B CA 1
ATOM 2451 C C . SER B 1 145 ? -18 -22.312 -3.051 1 91.5 145 SER B C 1
ATOM 2453 O O . SER B 1 145 ? -18.406 -22.891 -4.066 1 91.5 145 SER B O 1
ATOM 2455 N N . ASP B 1 146 ? -18.641 -21.297 -2.426 1 94.56 146 ASP B N 1
ATOM 2456 C CA . ASP B 1 146 ? -19.828 -20.703 -3.027 1 94.56 146 ASP B CA 1
ATOM 2457 C C . ASP B 1 146 ? -19.469 -19.828 -4.23 1 94.56 146 ASP B C 1
ATOM 2459 O O . ASP B 1 146 ? -18.859 -18.781 -4.074 1 94.56 146 ASP B O 1
ATOM 2463 N N . GLN B 1 147 ? -19.938 -20.125 -5.387 1 92.62 147 GLN B N 1
ATOM 2464 C CA . GLN B 1 147 ? -19.578 -19.484 -6.645 1 92.62 147 GLN B CA 1
ATOM 2465 C C . GLN B 1 147 ? -20.109 -18.047 -6.695 1 92.62 147 GLN B C 1
ATOM 2467 O O . GLN B 1 147 ? -19.578 -17.203 -7.414 1 92.62 147 GLN B O 1
ATOM 2472 N N . THR B 1 148 ? -21.141 -17.766 -5.941 1 96.25 148 THR B N 1
ATOM 2473 C CA . THR B 1 148 ? -21.672 -16.406 -5.934 1 96.25 148 THR B CA 1
ATOM 2474 C C . THR B 1 148 ? -20.656 -15.43 -5.375 1 96.25 148 THR B C 1
ATOM 2476 O O . THR B 1 148 ? -20.688 -14.242 -5.695 1 96.25 148 THR B O 1
ATOM 2479 N N . GLN B 1 149 ? -19.734 -15.898 -4.547 1 96.38 149 GLN B N 1
ATOM 2480 C CA . GLN B 1 149 ? -18.688 -15.055 -3.971 1 96.38 149 GLN B CA 1
ATOM 2481 C C . GLN B 1 149 ? -17.688 -14.609 -5.035 1 96.38 149 GLN B C 1
ATOM 2483 O O . GLN B 1 149 ? -17.078 -13.547 -4.91 1 96.38 149 GLN B O 1
ATOM 2488 N N . LEU B 1 150 ? -17.594 -15.375 -6.047 1 94.19 150 LEU B N 1
ATOM 2489 C CA . LEU B 1 150 ? -16.719 -14.984 -7.141 1 94.19 150 LEU B CA 1
ATOM 2490 C C . LEU B 1 150 ? -17.297 -13.805 -7.91 1 94.19 150 LEU B C 1
ATOM 2492 O O . LEU B 1 150 ? -16.562 -12.93 -8.367 1 94.19 150 LEU B O 1
ATOM 2496 N N . LYS B 1 151 ? -18.594 -13.812 -8.031 1 95.44 151 LYS B N 1
ATOM 2497 C CA . LYS B 1 151 ? -19.25 -12.672 -8.664 1 95.44 151 LYS B CA 1
ATOM 2498 C C . LYS B 1 151 ? -19.094 -11.406 -7.828 1 95.44 151 LYS B C 1
ATOM 2500 O O . LYS B 1 151 ? -18.828 -10.328 -8.367 1 95.44 151 LYS B O 1
ATOM 2505 N N . ALA B 1 152 ? -19.266 -11.617 -6.562 1 97.12 152 ALA B N 1
ATOM 2506 C CA . ALA B 1 152 ? -19.047 -10.484 -5.656 1 97.12 152 ALA B CA 1
ATOM 2507 C C . ALA B 1 152 ? -17.609 -9.977 -5.738 1 97.12 152 ALA B C 1
ATOM 2509 O O . ALA B 1 152 ? -17.375 -8.766 -5.738 1 97.12 152 ALA B O 1
ATOM 2510 N N . PHE B 1 153 ? -16.703 -10.898 -5.801 1 96.75 153 PHE B N 1
ATOM 2511 C CA . PHE B 1 153 ? -15.289 -10.547 -5.945 1 96.75 153 PHE B CA 1
ATOM 2512 C C . PHE B 1 153 ? -15.07 -9.695 -7.188 1 96.75 153 PHE B C 1
ATOM 2514 O O . PHE B 1 153 ? -14.477 -8.617 -7.109 1 96.75 153 PHE B O 1
ATOM 2521 N N . GLU B 1 154 ? -15.586 -10.094 -8.25 1 95.75 154 GLU B N 1
ATOM 2522 C CA . GLU B 1 154 ? -15.367 -9.414 -9.523 1 95.75 154 GLU B CA 1
ATOM 2523 C C . GLU B 1 154 ? -16.062 -8.047 -9.547 1 95.75 154 GLU B C 1
ATOM 2525 O O . GLU B 1 154 ? -15.484 -7.066 -10.023 1 95.75 154 GLU B O 1
ATOM 2530 N N . SER B 1 155 ? -17.234 -7.977 -9.016 1 97.31 155 SER B N 1
ATOM 2531 C CA . SER B 1 155 ? -17.969 -6.715 -8.977 1 97.31 155 SER B CA 1
ATOM 2532 C C . SER B 1 155 ? -17.219 -5.668 -8.164 1 97.31 155 SER B C 1
ATOM 2534 O O . SER B 1 155 ? -17.078 -4.52 -8.586 1 97.31 155 SER B O 1
ATOM 2536 N N . ASN B 1 156 ? -16.719 -6.105 -7.062 1 98 156 ASN B N 1
ATOM 2537 C CA . ASN B 1 156 ? -15.977 -5.188 -6.207 1 98 156 ASN B CA 1
ATOM 2538 C C . ASN B 1 156 ? -14.625 -4.816 -6.816 1 98 156 ASN B C 1
ATOM 2540 O O . ASN B 1 156 ? -14.18 -3.674 -6.695 1 98 156 ASN B O 1
ATOM 2544 N N . ARG B 1 157 ? -14.031 -5.758 -7.418 1 96.75 157 ARG B N 1
ATOM 2545 C CA . ARG B 1 157 ? -12.766 -5.508 -8.102 1 96.75 157 ARG B CA 1
ATOM 2546 C C . ARG B 1 157 ? -12.922 -4.438 -9.172 1 96.75 157 ARG B C 1
ATOM 2548 O O . ARG B 1 157 ? -12.117 -3.502 -9.25 1 96.75 157 ARG B O 1
ATOM 2555 N N . LEU B 1 158 ? -13.922 -4.52 -9.969 1 96.25 158 LEU B N 1
ATOM 2556 C CA . LEU B 1 158 ? -14.172 -3.582 -11.055 1 96.25 158 LEU B CA 1
ATOM 2557 C C . LEU B 1 158 ? -14.477 -2.189 -10.523 1 96.25 158 LEU B C 1
ATOM 2559 O O . LEU B 1 158 ? -13.961 -1.194 -11.031 1 96.25 158 LEU B O 1
ATOM 2563 N N . GLU B 1 159 ? -15.258 -2.154 -9.523 1 97.44 159 GLU B N 1
ATOM 2564 C CA . GLU B 1 159 ? -15.602 -0.863 -8.938 1 97.44 159 GLU B CA 1
ATOM 2565 C C . GLU B 1 159 ? -14.383 -0.211 -8.289 1 97.44 159 GLU B C 1
ATOM 2567 O O . GLU B 1 159 ? -14.156 0.99 -8.453 1 97.44 159 GLU B O 1
ATOM 2572 N N . ALA B 1 160 ? -13.625 -1.042 -7.574 1 97.19 160 ALA B N 1
ATOM 2573 C CA . ALA B 1 160 ? -12.398 -0.523 -6.965 1 97.19 160 ALA B CA 1
ATOM 2574 C C . ALA B 1 160 ? -11.453 0.026 -8.023 1 97.19 160 ALA B C 1
ATOM 2576 O O . ALA B 1 160 ? -10.891 1.113 -7.863 1 97.19 160 ALA B O 1
ATOM 2577 N N . TRP B 1 161 ? -11.328 -0.673 -9.078 1 95.19 161 TRP B N 1
ATOM 2578 C CA . TRP B 1 161 ? -10.406 -0.251 -10.125 1 95.19 161 TRP B CA 1
ATOM 2579 C C . TRP B 1 161 ? -10.867 1.055 -10.766 1 95.19 161 TRP B C 1
ATOM 2581 O O . TRP B 1 161 ? -10.062 1.957 -11 1 95.19 161 TRP B O 1
ATOM 2591 N N . LYS B 1 162 ? -12.094 1.158 -11.039 1 94.62 162 LYS B N 1
ATOM 2592 C CA . LYS B 1 162 ? -12.664 2.381 -11.594 1 94.62 162 LYS B CA 1
ATOM 2593 C C . LYS B 1 162 ? -12.367 3.584 -10.711 1 94.62 162 LYS B C 1
ATOM 2595 O O . LYS B 1 162 ? -11.969 4.645 -11.203 1 94.62 162 LYS B O 1
ATOM 2600 N N . ARG B 1 163 ? -12.477 3.439 -9.5 1 95.5 163 ARG B N 1
ATOM 2601 C CA . ARG B 1 163 ? -12.258 4.52 -8.539 1 95.5 163 ARG B CA 1
ATOM 2602 C C . ARG B 1 163 ? -10.766 4.832 -8.398 1 95.5 163 ARG B C 1
ATOM 2604 O O . ARG B 1 163 ? -10.383 6 -8.32 1 95.5 163 ARG B O 1
ATOM 2611 N N . ILE B 1 164 ? -9.977 3.77 -8.375 1 93.81 164 ILE B N 1
ATOM 2612 C CA . ILE B 1 164 ? -8.531 3.953 -8.242 1 93.81 164 ILE B CA 1
ATOM 2613 C C . ILE B 1 164 ? -8 4.711 -9.461 1 93.81 164 ILE B C 1
ATOM 2615 O O . ILE B 1 164 ? -7.191 5.633 -9.32 1 93.81 164 ILE B O 1
ATOM 2619 N N . THR B 1 165 ? -8.438 4.367 -10.602 1 91.75 165 THR B N 1
ATOM 2620 C CA . THR B 1 165 ? -7.965 5.02 -11.812 1 91.75 165 THR B CA 1
ATOM 2621 C C . THR B 1 165 ? -8.367 6.492 -11.828 1 91.75 165 THR B C 1
ATOM 2623 O O . THR B 1 165 ? -7.617 7.34 -12.32 1 91.75 165 THR B O 1
ATOM 2626 N N . LYS B 1 166 ? -9.461 6.801 -11.289 1 89.38 166 LYS B N 1
ATOM 2627 C CA . LYS B 1 166 ? -9.898 8.188 -11.164 1 89.38 166 LYS B CA 1
ATOM 2628 C C . LYS B 1 166 ? -9.023 8.953 -10.18 1 89.38 166 LYS B C 1
ATOM 2630 O O . LYS B 1 166 ? -8.602 10.078 -10.453 1 89.38 166 LYS B O 1
ATOM 2635 N N . ILE B 1 167 ? -8.773 8.266 -9.047 1 88.12 167 ILE B N 1
ATOM 2636 C CA . ILE B 1 167 ? -7.98 8.891 -7.988 1 88.12 167 ILE B CA 1
ATOM 2637 C C . ILE B 1 167 ? -6.555 9.125 -8.492 1 88.12 167 ILE B C 1
ATOM 2639 O O . ILE B 1 167 ? -5.953 10.164 -8.203 1 88.12 167 ILE B O 1
ATOM 2643 N N . LEU B 1 168 ? -6.074 8.133 -9.195 1 81.94 168 LEU B N 1
ATOM 2644 C CA . LEU B 1 168 ? -4.703 8.219 -9.688 1 81.94 168 LEU B CA 1
ATOM 2645 C C . LEU B 1 168 ? -4.648 8.977 -11.008 1 81.94 168 LEU B C 1
ATOM 2647 O O . LEU B 1 168 ? -3.564 9.227 -11.539 1 81.94 168 LEU B O 1
ATOM 2651 N N . ASP B 1 169 ? -5.727 9.438 -11.492 1 75.19 169 ASP B N 1
ATOM 2652 C CA . ASP B 1 169 ? -5.836 10.102 -12.781 1 75.19 169 ASP B CA 1
ATOM 2653 C C . ASP B 1 169 ? -5.223 9.25 -13.891 1 75.19 169 ASP B C 1
ATOM 2655 O O . ASP B 1 169 ? -4.461 9.758 -14.719 1 75.19 169 ASP B O 1
ATOM 2659 N N . ILE B 1 170 ? -5.34 8.016 -13.656 1 55.47 170 ILE B N 1
ATOM 2660 C CA . ILE B 1 170 ? -4.918 7.082 -14.695 1 55.47 170 ILE B CA 1
ATOM 2661 C C . ILE B 1 170 ? -5.957 7.055 -15.812 1 55.47 170 ILE B C 1
ATOM 2663 O O . ILE B 1 170 ? -7.152 6.879 -15.555 1 55.47 170 ILE B O 1
ATOM 2667 N N . LYS B 1 171 ? -5.676 7.715 -17.031 1 48.66 171 LYS B N 1
ATOM 2668 C CA . LYS B 1 171 ? -6.559 7.699 -18.188 1 48.66 171 LYS B CA 1
ATOM 2669 C C . LYS B 1 171 ? -6.777 6.277 -18.703 1 48.66 171 LYS B C 1
ATOM 2671 O O . LYS B 1 171 ? -5.828 5.492 -18.781 1 48.66 171 LYS B O 1
ATOM 2676 N N . GLU B 1 172 ? -7.992 5.844 -18.672 1 41.16 172 GLU B N 1
ATOM 2677 C CA . GLU B 1 172 ? -8.359 4.566 -19.281 1 41.16 172 GLU B CA 1
ATOM 2678 C C . GLU B 1 172 ? -8.148 4.598 -20.781 1 41.16 172 GLU B C 1
ATOM 2680 O O . GLU B 1 172 ? -8.242 5.66 -21.406 1 41.16 172 GLU B O 1
#

Nearest PDB structures (foldseek):
  8dt0-assembly1_A  TM=5.599E-01  e=7.080E-02  synthetic construct
  8dt0-assembly2_B  TM=5.653E-01  e=1.009E-01  synthetic construct
  6xz3-assembly1_A-2  TM=5.160E-01  e=8.470E-01  Homo sapiens
  8dt0-assembly1_A  TM=5.601E-01  e=7.026E-02  synthetic construct
  8dt0-assembly2_B  TM=5.655E-01  e=1.002E-01  synthetic construct

Radius of gyration: 20.07 Å; Cα contacts (8 Å, |Δi|>4): 357; chains: 2; bounding box: 48×61×44 Å

pLDDT: mean 78.18, std 25.65, range [28.34, 98.75]

Sequence (344 aa):
MNPSVQKTKNRLLLLGLVGLLCISFSTYADAKKEKQFAKQETGAGNHGILLESIGTLSAQGLYLTYMSIGTLSDGFVSQAYDKETTENIMTSYVNLSKICKDQISTLIKEGNLSADDKKFLKEIESTYGYLILQGQAILSYIATSDQTQLKAFESNRLEAWKRITKILDIKEMNPSVQKTKNRLLLLGLVGLLCISFSTYADAKKEKQFAKQETGAGNHGILLESIGTLSAQGLYLTYMSIGTLSDGFVSQAYDKETTENIMTSYVNLSKICKDQISTLIKEGNLSADDKKFLKEIESTYGYLILQGQAILSYIATSDQTQLKAFESNRLEAWKRITKILDIKE

Secondary structure (DSSP, 8-state):
--HHHHHHHHHHHHHHHHHHT---THHHHHHHHHHHS----S---HHHHHHHHHHHHHHHHHHHHHHHHHHHHHHHHTTSS-HHHHHHHHHHHHHHHHHHHHHHHHHHHHS---HHHHHHHHHHHHHHHHHHHHHHHHHHHHHH--THHHHHHHHHHHHHHHHHHHHTT---/--HHHHHHHHHHHHHHHHHHT---THHHHHHHHHHHS----S---HHHHHHHHHHHHHHHHHHHHHHHHHHHHHHHHTTSS-HHHHHHHHHHHHHHHHHHHHHHHHHHHHS---HHHHHHHHHHHHHHHHHHHHHHHHHHHHHH--THHHHHHHHHHHHHHHHHHHHTT---

Foldseek 3Di:
DDPVVVLVVVLCVLVVPVPPPPLPCVVLVVVCVVVVPVPPVPCPDPVVVVLVVLLVVLLVLLVVLLVVLSVLLNCDSVVVDDLVRSLVVLVVSLVVLVVSLVVLVCCLVPPPDDPVSSVLSVLSSVLSVLSNQLSVLVNVCSVPVDCVSVVSNVVSSVVSVVSSCVSSVPDD/DDPVVVLVVVLCVLVVPVPPPPVVCVVLVVVCVVVVPVPPVPCPDPVVVVLVVLLVVLLVLLVVLLVVLSVLLNCDSVVVDDLVRSLVVLVVSLVVLVVSLVVLVCCLVPPPDDPVSSVLSVLSSVLSVLSNQLSVLVNVCSVPVDCVSVVSNVVSSVVSVVSSCVSSVPDD